Protein AF-K2NR06-F1 (afdb_monomer)

Radius of gyration: 24.37 Å; Cα contacts (8 Å, |Δi|>4): 165; chains: 1; bounding box: 49×42×70 Å

Mean predicted aligned error: 8.41 Å

Foldseek 3Di:
DVVVLLVVLLVQLLVQLVVVLVVCVVPPVVVVVVVVVVVVVPDDPDPDDPDDDQDPDPRNSVVSSVVSSVVSSVVSVVVSVVCVVVVHDDDPVVVVVVVVVCCCPVPVVVPPDDDPLCPQCWACQDPVNDTGHRLAQVVCVVVVDDLVQQLVCLQPQAHPVRDGDDDVSNVCSVVPSNPDDSVVSSVVSCCSNVDDND

Structure (mmCIF, N/CA/C/O backbone):
data_AF-K2NR06-F1
#
_entry.id   AF-K2NR06-F1
#
loop_
_atom_site.group_PDB
_atom_site.id
_atom_site.type_symbol
_atom_site.label_atom_id
_atom_site.label_alt_id
_atom_site.label_comp_id
_atom_site.label_asym_id
_atom_site.label_entity_id
_atom_site.label_seq_id
_atom_site.pdbx_PDB_ins_code
_atom_site.Cartn_x
_atom_site.Cartn_y
_atom_site.Cartn_z
_atom_site.occupancy
_atom_site.B_iso_or_equiv
_atom_site.auth_seq_id
_atom_site.auth_comp_id
_atom_site.auth_asym_id
_atom_site.auth_atom_id
_atom_site.pdbx_PDB_model_num
ATOM 1 N N . MET A 1 1 ? -12.380 5.171 37.031 1.00 79.75 1 MET A N 1
ATOM 2 C CA . MET A 1 1 ? -13.064 5.224 35.716 1.00 79.75 1 MET A CA 1
ATOM 3 C C . MET A 1 1 ? -12.068 5.128 34.567 1.00 79.75 1 MET A C 1
ATOM 5 O O . MET A 1 1 ? -12.212 4.218 33.765 1.00 79.75 1 MET A O 1
ATOM 9 N N . LEU A 1 2 ? -11.011 5.948 34.553 1.00 85.56 2 LEU A N 1
ATOM 10 C CA . LEU A 1 2 ? -9.969 5.938 33.515 1.00 85.56 2 LEU A CA 1
ATOM 11 C C . LEU A 1 2 ? -9.320 4.559 33.265 1.00 85.56 2 LEU A C 1
ATOM 13 O O . LEU A 1 2 ? -9.247 4.119 32.125 1.00 85.56 2 LEU A O 1
ATOM 17 N N . THR A 1 3 ? -8.946 3.820 34.314 1.00 89.56 3 THR A N 1
ATOM 18 C CA . THR A 1 3 ? -8.325 2.485 34.178 1.00 89.56 3 THR A CA 1
ATOM 19 C C . THR A 1 3 ? -9.207 1.486 33.427 1.00 89.56 3 THR A C 1
ATOM 21 O O . THR A 1 3 ? -8.707 0.700 32.634 1.00 89.56 3 THR A O 1
ATOM 24 N N . ARG A 1 4 ? -10.532 1.529 33.631 1.00 90.25 4 ARG A N 1
ATOM 25 C CA . ARG A 1 4 ? -11.473 0.639 32.927 1.00 90.25 4 ARG A CA 1
ATOM 26 C C . ARG A 1 4 ? -11.550 0.972 31.440 1.00 90.25 4 ARG A C 1
ATOM 28 O O . ARG A 1 4 ? -11.637 0.066 30.624 1.00 90.25 4 ARG A O 1
ATOM 35 N N . VAL A 1 5 ? -11.494 2.260 31.109 1.00 90.81 5 VAL A N 1
ATOM 36 C CA . VAL A 1 5 ? -11.521 2.746 29.727 1.00 90.81 5 VAL A CA 1
ATOM 37 C C . VAL A 1 5 ? -10.235 2.362 28.994 1.00 90.81 5 VAL A C 1
ATOM 39 O O . VAL A 1 5 ? -10.302 1.823 27.895 1.00 90.81 5 VAL A O 1
ATOM 42 N N . ILE A 1 6 ? -9.075 2.539 29.634 1.00 93.31 6 ILE A N 1
ATOM 43 C CA . ILE A 1 6 ? -7.782 2.129 29.069 1.00 93.31 6 ILE A CA 1
ATOM 44 C C . ILE A 1 6 ? -7.737 0.611 28.860 1.00 93.31 6 ILE A C 1
ATOM 46 O O . ILE A 1 6 ? -7.371 0.161 27.781 1.00 93.31 6 ILE A O 1
ATOM 50 N N . LEU A 1 7 ? -8.158 -0.189 29.846 1.00 95.31 7 LEU A N 1
ATOM 51 C CA . LEU A 1 7 ? -8.194 -1.649 29.703 1.00 95.31 7 LEU A CA 1
ATOM 52 C C . LEU A 1 7 ? -9.133 -2.098 28.576 1.00 95.31 7 LEU A C 1
ATOM 54 O O . LEU A 1 7 ? -8.771 -2.982 27.803 1.00 95.31 7 LEU A O 1
ATOM 58 N N . ALA A 1 8 ? -10.309 -1.476 28.447 1.00 92.56 8 ALA A N 1
ATOM 59 C CA . ALA A 1 8 ? -11.231 -1.769 27.352 1.00 92.56 8 ALA A CA 1
ATOM 60 C C . ALA A 1 8 ? -10.616 -1.436 25.983 1.00 92.56 8 ALA A C 1
ATOM 62 O O . ALA A 1 8 ? -10.721 -2.243 25.061 1.00 92.56 8 ALA A O 1
ATOM 63 N N . ALA A 1 9 ? -9.929 -0.296 25.864 1.00 93.44 9 ALA A N 1
ATOM 64 C CA . ALA A 1 9 ? -9.231 0.098 24.644 1.00 93.44 9 ALA A CA 1
ATOM 65 C C . ALA A 1 9 ? -8.077 -0.857 24.300 1.00 93.44 9 ALA A C 1
ATOM 67 O O . ALA A 1 9 ? -7.942 -1.249 23.145 1.00 93.44 9 ALA A O 1
ATOM 68 N N . LEU A 1 10 ? -7.290 -1.290 25.293 1.00 96.88 10 LEU A N 1
ATOM 69 C CA . LEU A 1 10 ? -6.221 -2.274 25.097 1.00 96.88 10 LEU A CA 1
ATOM 70 C C . LEU A 1 10 ? -6.776 -3.600 24.573 1.00 96.88 10 LEU A C 1
ATOM 72 O O . LEU A 1 10 ? -6.298 -4.102 23.562 1.00 96.88 10 LEU A O 1
ATOM 76 N N . VAL A 1 11 ? -7.814 -4.146 25.211 1.00 97.06 11 VAL A N 1
ATOM 77 C CA . VAL A 1 11 ? -8.430 -5.408 24.771 1.00 97.06 11 VAL A CA 1
ATOM 78 C C . VAL A 1 11 ? -9.025 -5.267 23.369 1.00 97.06 11 VAL A C 1
ATOM 80 O O . VAL A 1 11 ? -8.788 -6.125 22.522 1.00 97.06 11 VAL A O 1
ATOM 83 N N . ALA A 1 12 ? -9.749 -4.178 23.094 1.00 94.94 12 ALA A N 1
ATOM 84 C CA . ALA A 1 12 ? -10.318 -3.925 21.773 1.00 94.94 12 ALA A CA 1
ATOM 85 C C . ALA A 1 12 ? -9.232 -3.800 20.690 1.00 94.94 12 ALA A C 1
ATOM 87 O O . ALA A 1 12 ? -9.366 -4.391 19.620 1.00 94.94 12 ALA A O 1
ATOM 88 N N . GLY A 1 13 ? -8.145 -3.081 20.980 1.00 96.44 13 GLY A N 1
ATOM 89 C CA . GLY A 1 13 ? -7.020 -2.904 20.065 1.00 96.44 13 GLY A CA 1
ATOM 90 C C . GLY A 1 13 ? -6.254 -4.196 19.793 1.00 96.44 13 GLY A C 1
ATOM 91 O O . GLY A 1 13 ? -5.948 -4.489 18.640 1.00 96.44 13 GLY A O 1
ATOM 92 N N . LEU A 1 14 ? -6.013 -5.015 20.822 1.00 98.00 14 LEU A N 1
ATOM 93 C CA . LEU A 1 14 ? -5.388 -6.331 20.659 1.00 98.00 14 LEU A CA 1
ATOM 94 C C . LEU A 1 14 ? -6.266 -7.263 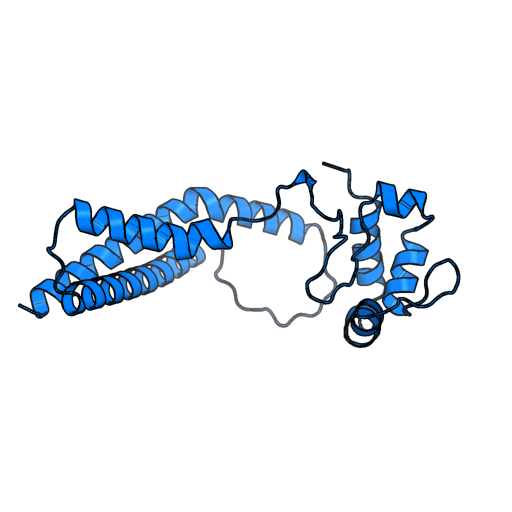19.814 1.00 98.00 14 LEU A C 1
ATOM 96 O O . LEU A 1 14 ? -5.769 -7.891 18.883 1.00 98.00 14 LEU A O 1
ATOM 100 N N . LEU A 1 15 ? -7.577 -7.317 20.083 1.00 97.56 15 LEU A N 1
ATOM 101 C CA . LEU A 1 15 ? -8.517 -8.106 19.279 1.00 97.56 15 LEU A CA 1
ATOM 102 C C . LEU A 1 15 ? -8.545 -7.641 17.816 1.00 97.56 15 LEU A C 1
ATOM 104 O O . LEU A 1 15 ? -8.537 -8.477 16.912 1.00 97.56 15 LEU A O 1
ATOM 108 N N . ALA A 1 16 ? -8.528 -6.327 17.577 1.00 95.50 16 ALA A N 1
ATOM 109 C CA . ALA A 1 16 ? -8.449 -5.767 16.232 1.00 95.50 16 A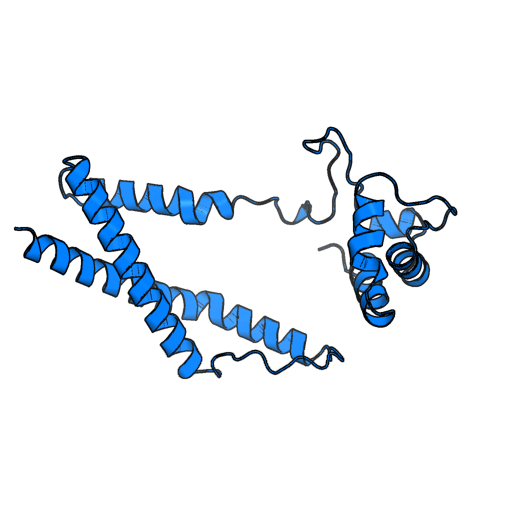LA A CA 1
ATOM 110 C C . ALA A 1 16 ? -7.134 -6.145 15.524 1.00 95.50 16 ALA A C 1
ATOM 112 O O . ALA A 1 16 ? -7.166 -6.518 14.354 1.00 95.50 16 ALA A O 1
ATOM 113 N N . GLY A 1 17 ? -5.996 -6.117 16.226 1.00 96.25 17 GLY A N 1
ATOM 114 C CA . GLY A 1 17 ? -4.694 -6.516 15.679 1.00 96.25 17 GLY A CA 1
ATOM 115 C C . GLY A 1 17 ? -4.609 -8.006 15.321 1.00 96.25 17 GLY A C 1
ATOM 116 O O . GLY A 1 17 ? -4.117 -8.360 14.247 1.00 96.25 17 GLY A O 1
ATOM 117 N N . VAL A 1 18 ? -5.152 -8.890 16.169 1.00 97.62 18 VAL A N 1
ATOM 118 C CA . VAL A 1 18 ? -5.275 -10.328 15.855 1.00 97.62 18 VAL A CA 1
ATOM 119 C C . VAL A 1 18 ? -6.151 -10.534 14.620 1.00 97.62 18 VAL A C 1
ATOM 121 O O . VAL A 1 18 ? -5.764 -11.256 13.702 1.00 97.62 18 VAL A O 1
ATOM 124 N N . PHE A 1 19 ? -7.307 -9.867 14.565 1.00 96.38 19 PHE A N 1
ATOM 125 C CA . PHE A 1 19 ? -8.206 -9.936 13.414 1.00 96.38 19 PHE A CA 1
ATOM 126 C C . PHE A 1 19 ? -7.524 -9.463 12.121 1.00 96.38 19 PHE A C 1
ATOM 128 O O . PHE A 1 19 ? -7.609 -10.145 11.101 1.00 96.38 19 PHE A O 1
ATOM 135 N N . ALA A 1 20 ? -6.808 -8.335 12.163 1.00 94.50 20 ALA A N 1
ATOM 136 C CA . ALA A 1 20 ? -6.087 -7.801 11.010 1.00 94.50 20 ALA A CA 1
ATOM 137 C C . ALA A 1 20 ? -5.023 -8.784 10.498 1.00 94.50 20 ALA A C 1
ATOM 139 O O . ALA A 1 20 ? -4.919 -9.010 9.295 1.00 94.50 20 ALA A O 1
ATOM 140 N N . THR A 1 21 ? -4.300 -9.432 11.412 1.00 95.62 21 THR A N 1
ATOM 141 C CA . THR A 1 21 ? -3.281 -10.437 11.079 1.00 95.62 21 THR A CA 1
ATOM 142 C C . THR A 1 21 ? -3.892 -11.658 10.395 1.00 95.62 21 THR A C 1
ATOM 144 O O . THR A 1 21 ? -3.375 -12.116 9.380 1.00 95.62 21 THR A O 1
ATOM 147 N N . ALA A 1 22 ? -5.029 -12.152 10.892 1.00 95.44 22 ALA A N 1
ATOM 148 C CA . ALA A 1 22 ? -5.750 -13.255 10.257 1.00 95.44 22 ALA A CA 1
ATOM 149 C C . ALA A 1 22 ? -6.303 -12.874 8.871 1.00 95.44 22 ALA A C 1
ATOM 151 O O . ALA A 1 22 ? -6.298 -13.681 7.947 1.00 95.44 22 ALA A O 1
ATOM 152 N N . ALA A 1 23 ? -6.762 -11.633 8.693 1.00 94.50 23 ALA A N 1
ATOM 153 C CA . ALA A 1 23 ? -7.207 -11.156 7.386 1.00 94.50 23 ALA A CA 1
ATOM 154 C C . ALA A 1 23 ? -6.037 -11.037 6.390 1.00 94.50 23 ALA A C 1
ATOM 156 O O . ALA A 1 23 ? -6.171 -11.421 5.225 1.00 94.50 23 ALA A O 1
ATOM 157 N N . GLN A 1 24 ? -4.885 -10.536 6.847 1.00 92.25 24 GLN A N 1
ATOM 158 C CA . GLN A 1 24 ? -3.672 -10.410 6.038 1.00 92.25 24 GLN A CA 1
ATOM 159 C C . GLN A 1 24 ? -3.078 -11.773 5.673 1.00 92.25 24 GLN A C 1
ATOM 161 O O . GLN A 1 24 ? -2.620 -11.933 4.544 1.00 92.25 24 GLN A O 1
ATOM 166 N N . SER A 1 25 ? -3.140 -12.771 6.559 1.00 91.88 25 SER A N 1
ATOM 167 C CA . SER A 1 25 ? -2.618 -14.105 6.247 1.00 91.88 25 SER A CA 1
ATOM 168 C C . SER A 1 25 ? -3.371 -14.796 5.114 1.00 91.88 25 SER A C 1
ATOM 170 O O . SER A 1 25 ? -2.767 -15.525 4.335 1.00 91.88 25 SER A O 1
ATOM 172 N N . VAL A 1 26 ? -4.672 -14.527 4.977 1.00 94.38 26 VAL A N 1
ATOM 173 C CA . VAL A 1 26 ? -5.503 -15.109 3.914 1.00 94.38 26 VAL A CA 1
ATOM 174 C C . VAL A 1 26 ? -5.411 -14.324 2.605 1.00 94.38 26 VAL A C 1
ATOM 176 O O . VAL A 1 26 ? -5.520 -14.919 1.538 1.00 94.38 26 VAL A O 1
ATOM 179 N N . ARG A 1 27 ? -5.248 -12.995 2.655 1.00 92.31 27 ARG A N 1
ATOM 180 C CA . ARG A 1 27 ? -5.294 -12.149 1.447 1.00 92.31 27 ARG A CA 1
ATOM 181 C C . ARG A 1 27 ? -3.937 -11.667 0.962 1.00 92.31 27 ARG A C 1
ATOM 183 O O . ARG A 1 27 ? -3.695 -11.670 -0.234 1.00 92.31 27 ARG A O 1
ATOM 190 N N . VAL A 1 28 ? -3.093 -11.200 1.873 1.00 91.31 28 VAL A N 1
ATOM 191 C CA . VAL A 1 28 ? -1.871 -10.459 1.536 1.00 91.31 28 VAL A CA 1
ATOM 192 C C . VAL A 1 28 ? -0.686 -11.406 1.391 1.00 91.31 28 VAL A C 1
ATOM 194 O O . VAL A 1 28 ? 0.026 -11.321 0.399 1.00 91.31 28 VAL A O 1
ATOM 197 N N . ILE A 1 29 ? -0.508 -12.351 2.321 1.00 88.44 29 ILE A N 1
ATOM 198 C CA . ILE A 1 29 ? 0.631 -13.287 2.282 1.00 88.44 29 ILE A CA 1
ATOM 199 C C . ILE A 1 29 ? 0.693 -14.087 0.966 1.00 88.44 29 ILE A C 1
ATOM 201 O O . ILE A 1 29 ? 1.771 -14.132 0.381 1.00 88.44 29 ILE A O 1
ATOM 205 N N . PRO A 1 30 ? -0.410 -14.657 0.435 1.00 90.50 30 PRO A N 1
ATOM 206 C CA . PRO A 1 30 ? -0.353 -15.388 -0.833 1.00 90.50 30 PRO A CA 1
ATOM 207 C C . PRO A 1 30 ? 0.092 -14.525 -2.020 1.00 90.50 30 PRO A C 1
ATOM 209 O O . PRO A 1 30 ? 0.784 -15.019 -2.902 1.00 90.50 30 PRO A O 1
ATOM 212 N N . LEU A 1 31 ? -0.282 -13.240 -2.033 1.00 90.19 31 LEU A N 1
ATOM 213 C CA . LEU A 1 31 ? 0.111 -12.306 -3.090 1.00 90.19 31 LEU A CA 1
ATOM 214 C C . LEU A 1 31 ? 1.598 -11.947 -3.008 1.00 90.19 31 LEU A C 1
ATOM 216 O O . LEU A 1 31 ? 2.238 -11.824 -4.045 1.00 90.19 31 LEU A O 1
ATOM 220 N N . ILE A 1 32 ? 2.143 -11.811 -1.794 1.00 87.69 32 ILE A N 1
ATOM 221 C CA . ILE A 1 32 ? 3.576 -11.562 -1.580 1.00 87.69 32 ILE A CA 1
ATOM 222 C C . ILE A 1 32 ? 4.393 -12.757 -2.071 1.00 87.69 32 ILE A C 1
ATOM 224 O O . ILE A 1 32 ? 5.290 -12.567 -2.877 1.00 87.69 32 ILE A O 1
ATOM 228 N N . LEU A 1 33 ? 4.026 -13.980 -1.673 1.00 86.75 33 LEU A N 1
ATOM 229 C CA . LEU A 1 33 ? 4.731 -15.191 -2.115 1.00 86.75 33 LEU A CA 1
ATOM 230 C C . LEU A 1 33 ? 4.682 -15.355 -3.638 1.00 86.75 33 LEU A C 1
ATOM 232 O O . LEU A 1 33 ? 5.642 -15.800 -4.259 1.00 86.75 33 LEU A O 1
ATOM 236 N N . GLN A 1 34 ? 3.555 -14.988 -4.254 1.00 88.75 34 GLN A N 1
ATOM 237 C CA . GLN A 1 34 ? 3.451 -14.990 -5.705 1.00 88.75 34 GLN A CA 1
ATOM 238 C C . GLN A 1 34 ? 4.387 -13.954 -6.343 1.00 88.75 34 GLN A C 1
ATOM 240 O O . GLN A 1 34 ? 4.998 -14.267 -7.357 1.00 88.75 34 GLN A O 1
ATOM 245 N N . ALA A 1 35 ? 4.507 -12.752 -5.772 1.00 85.38 35 ALA A N 1
ATOM 246 C CA . ALA A 1 35 ? 5.416 -11.714 -6.259 1.00 85.38 35 ALA A CA 1
ATOM 247 C C . ALA A 1 35 ? 6.896 -12.098 -6.083 1.00 85.38 35 ALA A C 1
ATOM 249 O O . ALA A 1 35 ? 7.656 -11.987 -7.038 1.00 85.38 35 ALA A O 1
ATOM 250 N N . GLU A 1 36 ? 7.279 -12.633 -4.921 1.00 84.31 36 GLU A N 1
ATOM 251 C CA . GLU A 1 36 ? 8.645 -13.105 -4.633 1.00 84.31 36 GLU A CA 1
ATOM 252 C C . GLU A 1 36 ? 9.081 -14.180 -5.648 1.00 84.31 36 GLU A C 1
ATOM 254 O O . GLU A 1 36 ? 10.175 -14.108 -6.203 1.00 84.31 36 GLU A O 1
ATOM 259 N N . ALA A 1 37 ? 8.185 -15.112 -5.999 1.00 85.88 37 ALA A N 1
ATOM 260 C CA . ALA A 1 37 ? 8.450 -16.115 -7.033 1.00 85.88 37 ALA A CA 1
ATOM 261 C C . ALA A 1 37 ? 8.647 -15.519 -8.444 1.00 85.88 37 ALA A C 1
ATOM 263 O O . ALA A 1 37 ? 9.340 -16.114 -9.270 1.00 85.88 37 ALA A O 1
ATOM 264 N N . TYR A 1 38 ? 8.031 -14.369 -8.746 1.00 78.56 38 TYR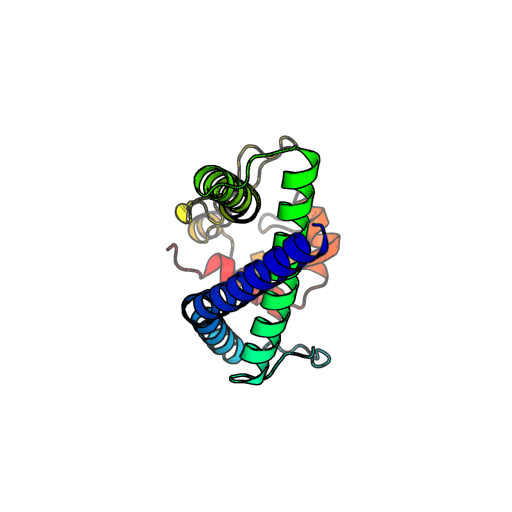 A N 1
ATOM 265 C CA . TYR A 1 38 ? 8.270 -13.657 -10.005 1.00 78.56 38 TYR A CA 1
ATOM 266 C C . TYR A 1 38 ? 9.615 -12.922 -10.003 1.00 78.56 38 TYR A C 1
ATOM 268 O O . TYR A 1 38 ? 10.274 -12.880 -11.040 1.00 78.56 38 TYR A O 1
ATOM 276 N N . GLU A 1 39 ? 10.029 -12.368 -8.864 1.00 73.31 39 GLU A N 1
ATOM 277 C CA . GLU A 1 39 ? 11.287 -11.627 -8.721 1.00 73.31 39 GLU A CA 1
ATOM 278 C C . GLU A 1 39 ? 12.507 -12.555 -8.698 1.00 73.31 39 GLU A C 1
ATOM 280 O O . GLU A 1 39 ? 13.508 -12.256 -9.339 1.00 73.31 39 GLU A O 1
ATOM 285 N N . GLU A 1 40 ? 12.414 -13.736 -8.080 1.00 71.62 40 GLU A N 1
ATOM 286 C CA . GLU A 1 40 ? 13.504 -14.726 -8.091 1.00 71.62 40 GLU A CA 1
ATOM 287 C C . GLU A 1 40 ? 13.843 -15.215 -9.518 1.00 71.62 40 GLU A C 1
ATOM 289 O O . GLU A 1 40 ? 14.983 -15.576 -9.817 1.00 71.62 40 GLU A O 1
ATOM 294 N N . GLY A 1 41 ? 12.872 -15.173 -10.440 1.00 62.31 41 GLY A N 1
ATOM 295 C CA . GLY A 1 41 ? 13.076 -15.472 -11.861 1.00 62.31 41 GLY A CA 1
ATOM 296 C C . GLY A 1 41 ? 13.753 -14.351 -12.663 1.00 62.31 41 GLY A C 1
ATOM 297 O O . GLY A 1 41 ? 14.202 -14.595 -13.785 1.00 62.31 41 GLY A O 1
ATOM 298 N N . VAL A 1 42 ? 13.839 -13.139 -12.109 1.00 58.72 42 VAL A N 1
ATOM 299 C CA . VAL A 1 42 ? 14.442 -11.954 -12.731 1.00 58.72 42 VAL A CA 1
ATOM 300 C C . VAL A 1 42 ? 15.663 -11.565 -11.902 1.00 58.72 42 VAL A C 1
ATOM 302 O O . VAL A 1 42 ? 15.574 -10.802 -10.947 1.00 58.72 42 VAL A O 1
ATOM 305 N N . SER A 1 43 ? 16.833 -12.104 -12.254 1.00 50.72 43 SER A N 1
ATOM 306 C CA . SER A 1 43 ? 18.075 -11.782 -11.549 1.00 50.72 43 SER A CA 1
ATOM 307 C C . SER A 1 43 ? 18.430 -10.303 -11.739 1.00 50.72 43 SER A C 1
ATOM 309 O O . SER A 1 43 ? 19.017 -9.930 -12.759 1.00 50.72 43 SER A O 1
ATOM 311 N N . HIS A 1 44 ? 18.103 -9.459 -10.764 1.00 54.75 44 HIS A N 1
ATOM 312 C CA . HIS A 1 44 ? 18.675 -8.124 -10.687 1.00 54.75 44 HIS A CA 1
ATOM 313 C C . HIS A 1 44 ? 20.140 -8.248 -10.264 1.00 54.75 44 HIS A C 1
ATOM 315 O O . HIS A 1 44 ? 20.463 -8.687 -9.162 1.00 54.75 44 HIS A O 1
ATOM 321 N N . ALA A 1 45 ? 21.041 -7.902 -11.184 1.00 47.44 45 ALA A N 1
ATOM 322 C CA . ALA A 1 45 ? 22.473 -7.802 -10.939 1.00 47.44 45 ALA A CA 1
ATOM 323 C C . ALA A 1 45 ? 22.789 -6.498 -10.187 1.00 47.44 45 ALA A C 1
ATOM 325 O O . ALA A 1 45 ? 23.498 -5.638 -10.694 1.00 47.44 45 ALA A O 1
ATOM 326 N N . GLU A 1 46 ? 22.250 -6.345 -8.982 1.00 50.28 46 GLU A N 1
ATOM 327 C CA . GLU A 1 46 ? 22.564 -5.237 -8.081 1.00 50.28 46 GLU A CA 1
ATOM 328 C C . GLU A 1 46 ? 23.217 -5.816 -6.823 1.00 50.28 46 GLU A C 1
ATOM 330 O O . GLU A 1 46 ? 22.754 -6.788 -6.226 1.00 50.28 46 GLU A O 1
ATOM 335 N N . THR A 1 47 ? 24.366 -5.251 -6.459 1.00 46.16 47 THR A N 1
ATOM 336 C CA . THR A 1 47 ? 25.107 -5.616 -5.246 1.00 46.16 47 THR A CA 1
ATOM 337 C C . THR A 1 47 ? 24.487 -4.838 -4.090 1.00 46.16 47 THR A C 1
ATOM 339 O O . THR A 1 47 ? 25.079 -3.878 -3.608 1.00 46.16 47 THR A O 1
ATOM 342 N N . GLU A 1 48 ? 23.259 -5.179 -3.706 1.00 52.59 48 GLU A N 1
ATOM 343 C CA . GLU A 1 48 ? 22.606 -4.529 -2.573 1.00 52.59 48 GLU A CA 1
ATOM 344 C C . GLU A 1 48 ? 23.060 -5.190 -1.271 1.00 52.59 48 GLU A C 1
ATOM 346 O O . GLU A 1 48 ? 23.025 -6.414 -1.123 1.00 52.59 48 GLU A O 1
ATOM 351 N N . ASP A 1 49 ? 23.516 -4.369 -0.323 1.00 56.69 49 ASP A N 1
ATOM 352 C CA . ASP A 1 49 ? 23.651 -4.767 1.074 1.00 56.69 49 ASP A CA 1
ATOM 353 C C . ASP A 1 49 ? 22.345 -5.452 1.502 1.00 56.69 49 ASP A C 1
ATOM 355 O O . ASP A 1 49 ? 21.291 -4.827 1.408 1.00 56.69 49 ASP A O 1
ATOM 359 N N . GLU A 1 50 ? 22.399 -6.719 1.938 1.00 63.47 50 GLU A N 1
ATOM 360 C CA . GLU A 1 50 ? 21.216 -7.495 2.344 1.00 63.47 50 GLU A CA 1
ATOM 361 C C . GLU A 1 50 ? 20.306 -6.661 3.264 1.00 63.47 50 GLU A C 1
ATOM 363 O O . GLU A 1 50 ? 20.570 -6.483 4.460 1.00 63.47 50 GLU A O 1
ATOM 368 N N . VAL A 1 51 ? 19.215 -6.134 2.705 1.00 73.88 51 VAL A N 1
ATOM 369 C CA . VAL A 1 51 ? 18.224 -5.387 3.471 1.00 73.88 51 VAL A CA 1
ATOM 370 C C . VAL A 1 51 ? 17.470 -6.401 4.318 1.00 73.88 51 VAL A C 1
ATOM 372 O O . VAL A 1 51 ? 16.763 -7.265 3.804 1.00 73.88 51 VAL A O 1
ATOM 375 N N . TRP A 1 52 ? 17.643 -6.315 5.638 1.00 83.19 52 TRP A N 1
ATOM 376 C CA . TRP A 1 52 ? 17.037 -7.259 6.572 1.00 83.19 52 TRP A CA 1
ATOM 377 C C . TRP A 1 52 ? 15.517 -7.363 6.373 1.00 83.19 52 TRP A C 1
ATOM 379 O O . TRP A 1 52 ? 14.795 -6.368 6.489 1.00 83.19 52 TRP A O 1
ATOM 389 N N . ALA A 1 53 ? 15.031 -8.588 6.170 1.00 82.00 53 ALA A N 1
ATOM 390 C CA . ALA A 1 53 ? 13.615 -8.927 6.144 1.00 82.00 53 ALA A CA 1
ATOM 391 C C . ALA A 1 53 ? 13.340 -10.154 7.036 1.00 82.00 53 ALA A C 1
ATOM 393 O O . ALA A 1 53 ? 14.206 -11.018 7.184 1.00 82.00 53 ALA A O 1
ATOM 394 N N . PRO A 1 54 ? 12.147 -10.266 7.651 1.00 85.50 54 PRO A N 1
ATOM 395 C CA . PRO A 1 54 ? 11.753 -11.482 8.356 1.00 85.50 54 PRO A CA 1
ATOM 396 C C . PRO A 1 54 ? 11.704 -12.686 7.407 1.00 85.50 54 PRO A C 1
ATOM 398 O O . PRO A 1 54 ? 11.049 -12.606 6.365 1.00 85.50 54 PRO A O 1
ATOM 401 N N . GLU A 1 55 ? 12.298 -13.811 7.810 1.00 85.44 55 GLU A N 1
ATOM 402 C CA . GLU A 1 55 ? 12.193 -15.079 7.086 1.00 85.44 55 GLU A CA 1
ATOM 403 C C . GLU A 1 55 ? 10.730 -15.536 6.964 1.00 85.44 55 GLU A C 1
ATOM 405 O O . GLU A 1 55 ? 9.839 -15.157 7.744 1.00 85.44 55 GLU A O 1
ATOM 410 N N . GLU A 1 56 ? 10.483 -16.387 5.969 1.00 83.19 56 GLU A N 1
ATOM 411 C CA . GLU A 1 56 ? 9.166 -16.951 5.713 1.00 83.19 56 GLU A CA 1
ATOM 412 C C . GLU A 1 56 ? 8.597 -17.754 6.898 1.00 83.19 56 GLU A C 1
ATOM 414 O O . GLU A 1 56 ? 9.273 -18.181 7.837 1.00 83.19 56 GLU A O 1
ATOM 419 N N . GLY A 1 57 ? 7.280 -17.965 6.864 1.00 86.25 57 GLY A N 1
ATOM 420 C CA . GLY A 1 57 ? 6.578 -18.757 7.866 1.00 86.25 57 GLY A CA 1
ATOM 421 C C . GLY A 1 57 ? 6.384 -18.013 9.189 1.00 86.25 57 GLY A C 1
ATOM 422 O O . GLY A 1 57 ? 5.614 -17.048 9.273 1.00 86.25 57 GLY A O 1
ATOM 423 N N . LEU A 1 58 ? 7.010 -18.510 10.262 1.00 89.19 58 LEU A N 1
ATOM 424 C CA . LEU A 1 58 ? 6.719 -18.056 11.627 1.00 89.19 58 LEU A CA 1
ATOM 425 C C . LEU A 1 58 ? 7.287 -16.671 11.930 1.00 89.19 58 LEU A C 1
ATOM 427 O O . LEU A 1 58 ? 6.619 -15.903 12.622 1.00 89.19 58 LEU A O 1
ATOM 431 N N . GLN A 1 59 ? 8.474 -16.335 11.419 1.00 91.56 59 GLN A N 1
ATOM 432 C CA . GLN A 1 59 ? 9.107 -15.050 11.713 1.00 91.56 59 GLN A CA 1
ATOM 433 C C . GLN A 1 59 ? 8.293 -13.900 11.105 1.00 91.56 59 GLN A C 1
ATOM 435 O O . GLN A 1 59 ? 7.880 -12.997 11.836 1.00 91.56 59 GLN A O 1
ATOM 440 N N . ARG A 1 60 ? 7.947 -13.985 9.811 1.00 89.12 60 ARG A N 1
ATOM 441 C CA . ARG A 1 60 ? 7.026 -13.050 9.140 1.00 89.12 60 ARG A CA 1
ATOM 442 C C . ARG A 1 60 ? 5.696 -12.926 9.885 1.00 89.12 60 ARG A C 1
ATOM 444 O O . ARG A 1 60 ? 5.309 -11.825 10.267 1.00 89.12 60 ARG A O 1
ATOM 451 N N . THR A 1 61 ? 5.040 -14.048 10.192 1.00 91.25 61 THR A N 1
ATOM 452 C CA . THR A 1 61 ? 3.747 -14.039 10.903 1.00 91.25 61 THR A CA 1
ATOM 453 C C . THR A 1 61 ? 3.847 -13.381 12.283 1.00 91.25 61 THR A C 1
ATOM 455 O O . THR A 1 61 ? 2.955 -12.628 12.674 1.00 91.25 61 THR A O 1
ATOM 458 N N . PHE A 1 62 ? 4.933 -13.627 13.019 1.00 94.31 62 PHE A N 1
ATOM 459 C CA . PHE A 1 62 ? 5.168 -13.043 14.337 1.00 94.31 62 PHE A CA 1
ATOM 460 C C . PHE A 1 62 ? 5.353 -11.524 14.272 1.00 94.31 62 PHE A C 1
ATOM 462 O O . PHE A 1 62 ? 4.694 -10.801 15.021 1.00 94.31 62 PHE A O 1
ATOM 469 N N . PHE A 1 63 ? 6.204 -11.025 13.369 1.00 93.62 63 PHE A N 1
ATOM 470 C CA . PHE A 1 63 ? 6.430 -9.584 13.231 1.00 93.62 63 PHE A CA 1
ATOM 471 C C . PHE A 1 63 ? 5.200 -8.857 12.677 1.00 93.62 63 PHE A C 1
ATOM 473 O O . PHE A 1 63 ? 4.870 -7.773 13.164 1.00 93.62 63 PHE A O 1
ATOM 480 N N . THR A 1 64 ? 4.460 -9.469 11.745 1.00 93.69 64 THR A N 1
ATOM 481 C CA . THR A 1 64 ? 3.161 -8.952 11.290 1.00 93.69 64 THR A CA 1
ATOM 482 C C . THR A 1 64 ? 2.163 -8.876 12.442 1.00 93.69 64 THR A C 1
ATOM 484 O O . THR A 1 64 ? 1.534 -7.835 12.636 1.00 93.69 64 THR A O 1
ATOM 487 N N . LEU A 1 65 ? 2.048 -9.939 13.249 1.00 96.00 65 LEU A N 1
ATOM 488 C CA . LEU A 1 65 ? 1.169 -9.950 14.417 1.00 96.00 65 LEU A CA 1
ATOM 489 C C . LEU A 1 65 ? 1.550 -8.840 15.393 1.00 96.00 65 LEU A C 1
ATOM 491 O O . LEU A 1 65 ? 0.699 -8.041 15.770 1.00 96.00 65 LEU A O 1
ATOM 495 N N . LEU A 1 66 ? 2.824 -8.762 15.777 1.00 96.88 66 LEU A N 1
ATOM 496 C CA . LEU A 1 66 ? 3.316 -7.763 16.719 1.00 96.88 66 LEU A CA 1
ATOM 497 C C . LEU A 1 66 ? 3.018 -6.337 16.233 1.00 96.88 66 LEU A C 1
ATOM 499 O O . LEU A 1 66 ? 2.461 -5.538 16.987 1.00 96.88 66 LEU A O 1
ATOM 503 N N . SER A 1 67 ? 3.322 -6.041 14.967 1.00 95.69 67 SER A N 1
ATOM 504 C CA . SER A 1 67 ? 3.048 -4.737 14.353 1.00 95.69 67 SER A CA 1
ATOM 505 C C . SER A 1 67 ? 1.552 -4.398 14.356 1.00 95.69 67 SER A C 1
ATOM 507 O O . SER A 1 67 ? 1.151 -3.303 14.767 1.00 95.69 67 SER A O 1
ATOM 509 N N . ASN A 1 68 ? 0.698 -5.360 13.994 1.00 97.00 68 ASN A N 1
ATOM 510 C CA . ASN A 1 68 ? -0.752 -5.176 14.002 1.00 97.00 68 ASN A CA 1
ATOM 511 C C . ASN A 1 68 ? -1.317 -5.007 15.419 1.00 97.00 68 ASN A C 1
ATOM 513 O O . ASN A 1 68 ? -2.261 -4.241 15.603 1.00 97.00 68 ASN A O 1
ATOM 517 N N . LEU A 1 69 ? -0.756 -5.680 16.429 1.00 97.94 69 LEU A N 1
ATOM 518 C CA . LEU A 1 69 ? -1.160 -5.502 17.828 1.00 97.94 69 LEU A CA 1
ATOM 519 C C . LEU A 1 69 ? -0.845 -4.085 18.318 1.00 97.94 69 LEU A C 1
ATOM 521 O O . LEU A 1 69 ? -1.720 -3.437 18.895 1.00 97.94 69 LEU A O 1
ATOM 525 N N . VAL A 1 70 ? 0.368 -3.582 18.059 1.00 98.00 70 VAL A N 1
ATOM 526 C CA . VAL A 1 70 ? 0.758 -2.212 18.439 1.00 98.00 70 VAL A CA 1
ATOM 527 C C . VAL A 1 70 ? -0.117 -1.189 17.718 1.00 98.00 70 VAL A C 1
ATOM 529 O O . VAL A 1 70 ? -0.676 -0.295 18.356 1.00 98.00 70 VAL A O 1
ATOM 532 N N . THR A 1 71 ? -0.306 -1.358 16.409 1.00 96.06 71 THR A N 1
ATOM 533 C CA . THR A 1 71 ? -1.158 -0.485 15.590 1.00 96.06 71 THR A CA 1
ATOM 534 C C . THR A 1 71 ? -2.606 -0.497 16.081 1.00 96.06 71 THR A C 1
ATOM 536 O O . THR A 1 71 ? -3.200 0.559 16.301 1.00 96.06 71 THR A O 1
ATOM 539 N N . GLY A 1 72 ? -3.171 -1.682 16.324 1.00 96.06 72 GLY A N 1
ATOM 540 C CA . GLY A 1 72 ? -4.537 -1.843 16.818 1.00 96.06 72 GLY A CA 1
ATOM 541 C C . GLY A 1 72 ? -4.751 -1.169 18.172 1.00 96.06 72 GLY A C 1
ATOM 542 O O . GLY A 1 72 ? -5.741 -0.460 18.362 1.00 96.06 72 GLY A O 1
ATOM 543 N N . VAL A 1 73 ? -3.799 -1.320 19.098 1.00 97.88 73 VAL A N 1
ATOM 544 C CA . VAL A 1 73 ? -3.814 -0.629 20.395 1.00 97.88 73 VAL A CA 1
ATOM 545 C C . VAL A 1 73 ? -3.738 0.889 20.226 1.00 97.88 73 VAL A C 1
ATOM 547 O O . VAL A 1 73 ? -4.528 1.602 20.846 1.00 97.88 73 VAL A O 1
ATOM 550 N N . ALA A 1 74 ? -2.844 1.394 19.372 1.00 96.75 74 ALA A N 1
ATOM 551 C CA . ALA A 1 74 ? -2.709 2.827 19.123 1.00 96.75 74 ALA A CA 1
ATOM 552 C C . ALA A 1 74 ? -4.018 3.439 18.590 1.00 96.75 74 ALA A C 1
ATOM 554 O O . ALA A 1 74 ? -4.518 4.416 19.153 1.00 96.75 74 ALA A O 1
ATOM 555 N N . PHE A 1 75 ? -4.632 2.823 17.574 1.00 94.88 75 PHE A N 1
ATOM 556 C CA . PHE A 1 75 ? -5.916 3.278 17.033 1.00 94.88 75 PHE A CA 1
ATOM 557 C C . PHE A 1 75 ? -7.049 3.200 18.060 1.00 94.88 75 PHE A C 1
ATOM 559 O O . PHE A 1 75 ? -7.848 4.133 18.159 1.00 94.88 75 PHE A O 1
ATOM 566 N N . ALA A 1 76 ? -7.117 2.126 18.853 1.00 95.31 76 ALA A N 1
ATOM 567 C CA . ALA A 1 76 ? -8.139 1.985 19.886 1.00 95.31 76 ALA A CA 1
ATOM 568 C C . ALA A 1 76 ? -8.015 3.070 20.967 1.00 95.31 76 ALA A C 1
ATOM 570 O O . ALA A 1 76 ? -9.028 3.633 21.389 1.00 95.31 76 ALA A O 1
ATOM 571 N N . LEU A 1 77 ? -6.791 3.409 21.386 1.00 95.50 77 LEU A N 1
ATOM 572 C CA . LEU A 1 77 ? -6.541 4.485 22.345 1.00 95.50 77 LEU A CA 1
ATOM 573 C C . LEU A 1 77 ? -6.908 5.858 21.773 1.00 95.50 77 LEU A C 1
ATOM 575 O O . LEU A 1 77 ? -7.580 6.627 22.458 1.00 95.50 77 LEU A O 1
ATOM 579 N N . ILE A 1 78 ? -6.536 6.146 20.521 1.00 94.69 78 ILE A N 1
ATOM 580 C CA . ILE A 1 78 ? -6.876 7.408 19.845 1.00 94.69 78 ILE A CA 1
ATOM 581 C C . ILE A 1 78 ? -8.394 7.558 19.706 1.00 94.69 78 ILE A C 1
ATOM 583 O O . ILE A 1 78 ? -8.946 8.585 20.098 1.00 94.69 78 ILE A O 1
ATOM 587 N N . LEU A 1 79 ? -9.089 6.529 19.207 1.00 92.75 79 LEU A N 1
ATOM 588 C CA . LEU A 1 79 ? -10.548 6.552 19.077 1.00 92.75 79 LEU A CA 1
ATOM 589 C C . LEU A 1 79 ? -11.218 6.753 20.433 1.00 92.75 79 LEU A C 1
ATOM 591 O O . LEU A 1 79 ? -12.105 7.592 20.567 1.00 92.75 79 LEU A O 1
ATOM 595 N N . THR A 1 80 ? -10.754 6.036 21.455 1.00 92.62 80 THR A N 1
ATOM 596 C CA . THR A 1 80 ? -11.279 6.182 22.813 1.00 92.62 80 THR A CA 1
ATOM 597 C C . THR A 1 80 ? -11.070 7.609 23.325 1.00 92.62 80 THR A C 1
ATOM 599 O O . THR A 1 80 ? -12.025 8.229 23.787 1.00 92.62 80 THR A O 1
ATOM 602 N N . ALA A 1 81 ? -9.870 8.176 23.174 1.00 93.06 81 ALA A N 1
ATOM 603 C CA . ALA A 1 81 ? -9.577 9.551 23.574 1.00 93.06 81 ALA A CA 1
ATOM 604 C C . ALA A 1 81 ? -10.500 10.567 22.879 1.00 93.06 81 ALA A C 1
ATOM 606 O O . ALA A 1 81 ? -11.087 11.415 23.548 1.00 93.06 81 ALA A O 1
ATOM 607 N N . ILE A 1 82 ? -10.704 10.435 21.565 1.00 92.38 82 ILE A N 1
ATOM 608 C CA . ILE A 1 82 ? -11.601 11.309 20.795 1.00 92.38 82 ILE A CA 1
ATOM 609 C C . ILE A 1 82 ? -13.049 11.182 21.283 1.00 92.38 82 ILE A C 1
ATOM 611 O O . ILE A 1 82 ? -13.715 12.195 21.488 1.00 92.38 82 ILE A O 1
ATOM 615 N N . THR A 1 83 ? -13.542 9.961 21.518 1.00 90.50 83 THR A N 1
ATOM 616 C CA . THR A 1 83 ? -14.918 9.775 22.010 1.00 90.50 83 THR A CA 1
ATOM 617 C C . THR A 1 83 ? -15.150 10.390 23.388 1.00 90.50 83 THR A C 1
ATOM 619 O O . THR A 1 83 ? -16.245 10.891 23.632 1.00 90.50 83 THR A O 1
ATOM 622 N N . LEU A 1 84 ? -14.130 10.403 24.255 1.00 90.62 84 LEU A N 1
ATOM 623 C CA . LEU A 1 84 ? -14.198 11.062 25.561 1.00 90.62 84 LEU A CA 1
ATOM 624 C C . LEU A 1 84 ? -14.184 12.590 25.432 1.00 90.62 84 LEU A C 1
ATOM 626 O O . LEU A 1 84 ? -14.959 13.255 26.107 1.00 90.62 84 LEU A O 1
ATOM 630 N N . ILE A 1 85 ? -13.328 13.146 24.567 1.00 93.75 85 ILE A N 1
ATOM 631 C CA . ILE A 1 85 ? -13.241 14.601 24.338 1.00 93.75 85 ILE A CA 1
ATOM 632 C C . ILE A 1 85 ? -14.559 15.149 23.775 1.00 93.75 85 ILE A C 1
ATOM 634 O O . ILE A 1 85 ? -14.983 16.240 24.141 1.00 93.75 85 ILE A O 1
ATOM 638 N N . LEU A 1 86 ? -15.213 14.386 22.898 1.00 92.56 86 LEU A N 1
ATOM 639 C CA . LEU A 1 86 ? -16.474 14.761 22.253 1.00 92.56 86 LEU A CA 1
ATOM 640 C C . LEU A 1 86 ? -17.727 14.369 23.059 1.00 92.56 86 LEU A C 1
ATOM 642 O O . LEU A 1 86 ? -18.834 14.472 22.524 1.00 92.56 86 LEU A O 1
ATOM 646 N N . ASP A 1 87 ? -17.546 13.874 24.290 1.00 89.88 87 ASP A N 1
ATOM 647 C CA . ASP A 1 87 ? -18.593 13.396 25.207 1.00 89.88 87 ASP A CA 1
ATOM 648 C C . ASP A 1 87 ? -19.645 12.502 24.517 1.00 89.88 87 ASP A C 1
ATOM 650 O O . ASP A 1 87 ? -20.859 12.655 24.661 1.00 89.88 87 ASP A O 1
ATOM 654 N N . GLN A 1 88 ? -19.173 11.583 23.667 1.00 87.94 88 GLN A N 1
ATOM 655 C CA . GLN A 1 88 ? -20.047 10.730 22.865 1.00 87.94 88 GLN A CA 1
ATOM 656 C C . GLN A 1 88 ? -20.535 9.521 23.675 1.00 87.94 88 GLN A C 1
ATOM 658 O O . GLN A 1 88 ? -19.738 8.859 24.348 1.00 87.94 88 GLN A O 1
ATOM 663 N N . PRO A 1 89 ? -21.819 9.133 23.560 1.00 86.94 89 PRO A N 1
ATOM 664 C CA . PRO A 1 89 ? -22.328 7.967 24.265 1.00 86.94 89 PRO A CA 1
ATOM 665 C C . PRO A 1 89 ? -21.727 6.676 23.695 1.00 86.94 89 PRO A C 1
ATOM 667 O O . PRO A 1 89 ? -21.803 6.391 22.493 1.00 86.94 89 PRO A O 1
ATOM 670 N N . VAL A 1 90 ? -21.189 5.838 24.581 1.00 84.62 90 VAL A N 1
ATOM 671 C CA . VAL A 1 90 ? -20.652 4.522 24.217 1.00 84.62 90 VAL A CA 1
ATOM 672 C C . VAL A 1 90 ? -21.811 3.592 23.861 1.00 84.62 90 VAL A C 1
ATOM 674 O O . VAL A 1 90 ? -22.560 3.130 24.717 1.00 84.62 90 VAL A O 1
ATOM 677 N N . SER A 1 91 ? -21.984 3.327 22.567 1.00 89.94 91 SER A N 1
ATOM 678 C CA . SER A 1 91 ? -22.996 2.403 22.048 1.00 89.94 91 SER A CA 1
ATOM 679 C C . SER A 1 91 ? -22.532 1.771 20.740 1.00 89.94 91 SER A C 1
ATOM 681 O O . SER A 1 91 ? -21.725 2.354 20.012 1.00 89.94 91 SER A O 1
ATOM 683 N N . LEU A 1 92 ? -23.098 0.612 20.391 1.00 90.19 92 LEU A N 1
ATOM 684 C CA . LEU A 1 92 ? -22.770 -0.102 19.150 1.00 90.19 92 LEU A CA 1
ATOM 685 C C . LEU A 1 92 ? -22.959 0.769 17.900 1.00 90.19 92 LEU A C 1
ATOM 687 O O . LEU A 1 92 ? -22.128 0.744 16.999 1.00 90.19 92 LEU A O 1
ATOM 691 N N . ARG A 1 93 ? -24.013 1.595 17.864 1.00 92.81 93 ARG A N 1
ATOM 692 C CA . ARG A 1 93 ? -24.287 2.497 16.731 1.00 92.81 93 ARG A CA 1
ATOM 693 C C . ARG A 1 93 ? -23.221 3.583 16.575 1.00 92.81 93 ARG A C 1
ATOM 695 O O . ARG A 1 93 ? -22.886 3.950 15.455 1.00 92.81 93 ARG A O 1
ATOM 702 N N . HIS A 1 94 ? -22.706 4.120 17.681 1.00 91.12 94 HIS A N 1
ATOM 703 C CA . HIS A 1 94 ? -21.646 5.130 17.637 1.00 91.12 94 HIS A CA 1
ATOM 704 C C . HIS A 1 94 ? -20.316 4.493 17.231 1.00 91.12 94 HIS A C 1
ATOM 706 O O . HIS A 1 94 ? -19.661 5.013 16.333 1.00 91.12 94 HIS A O 1
ATOM 712 N N . GLY A 1 95 ? -19.981 3.327 17.793 1.00 90.62 95 GLY A N 1
ATOM 713 C CA . GLY A 1 95 ? -18.801 2.559 17.391 1.00 90.62 95 GLY A CA 1
ATOM 714 C C . GLY A 1 95 ? -18.813 2.191 15.904 1.00 90.62 95 GLY A C 1
ATOM 715 O O . GLY A 1 95 ? -17.822 2.409 15.217 1.00 90.62 95 GLY A O 1
ATOM 716 N N . ALA A 1 96 ? -19.952 1.730 15.377 1.00 93.25 96 ALA A N 1
ATOM 717 C CA . ALA A 1 96 ? -20.096 1.402 13.958 1.00 93.25 96 ALA A CA 1
ATOM 718 C C . ALA A 1 96 ? -19.893 2.621 13.042 1.00 93.25 96 ALA A C 1
ATOM 720 O O . ALA A 1 96 ? -19.216 2.510 12.025 1.00 93.25 96 ALA A O 1
ATOM 721 N N . ARG A 1 97 ? -20.428 3.798 13.405 1.00 93.81 97 ARG A N 1
ATOM 722 C CA . ARG A 1 97 ? -20.222 5.036 12.629 1.00 93.81 97 ARG A CA 1
ATOM 723 C C . ARG A 1 97 ? -18.768 5.503 12.652 1.00 93.81 97 ARG A C 1
ATOM 725 O O . ARG A 1 97 ? -18.248 5.870 11.606 1.00 93.81 97 ARG A O 1
ATOM 732 N N . TRP A 1 98 ? -18.110 5.455 13.811 1.00 92.88 98 TRP A N 1
ATOM 733 C CA . TRP A 1 98 ? -16.686 5.784 13.926 1.00 92.88 98 TRP A CA 1
ATOM 734 C C . TRP A 1 98 ? -15.805 4.805 13.150 1.00 92.88 98 TRP A C 1
ATOM 736 O O . TRP A 1 98 ? -14.902 5.236 12.440 1.00 92.88 98 TRP A O 1
ATOM 746 N N . GLY A 1 99 ? -16.105 3.506 13.219 1.00 92.12 99 GLY A N 1
ATOM 747 C CA . GLY A 1 99 ? -15.419 2.483 12.433 1.00 92.12 99 GLY A CA 1
ATOM 748 C C . GLY A 1 99 ? -15.607 2.679 10.929 1.00 92.12 99 GLY A C 1
ATOM 749 O O . GLY A 1 99 ? -14.632 2.647 10.187 1.00 92.12 99 GLY A O 1
ATOM 750 N N . ALA A 1 100 ? -16.834 2.960 10.479 1.00 95.19 100 ALA A N 1
ATOM 751 C CA . ALA A 1 100 ? -17.121 3.252 9.075 1.00 95.19 100 ALA A CA 1
ATOM 752 C C . ALA A 1 100 ? -16.415 4.529 8.592 1.00 95.19 100 ALA A C 1
ATOM 754 O O . ALA A 1 100 ? -15.852 4.536 7.502 1.00 95.19 100 ALA A O 1
ATOM 755 N N . GLY A 1 101 ? -16.394 5.587 9.410 1.00 95.31 101 GLY A N 1
ATOM 756 C CA . GLY A 1 101 ? -15.662 6.818 9.108 1.00 95.31 101 GLY A CA 1
ATOM 757 C C . GLY A 1 101 ? -14.152 6.592 9.023 1.00 95.31 101 GLY A C 1
ATOM 758 O O . GLY A 1 101 ? -13.522 7.015 8.060 1.00 95.31 101 GLY A O 1
ATOM 759 N N . GLY A 1 102 ? -13.580 5.855 9.980 1.00 93.06 102 GLY A N 1
ATOM 760 C CA . GLY A 1 102 ? -12.171 5.466 9.954 1.00 93.06 102 GLY A CA 1
ATOM 761 C C . GLY A 1 102 ? -11.825 4.630 8.723 1.00 93.06 102 GLY A C 1
ATOM 762 O O . GLY A 1 102 ? -10.859 4.934 8.033 1.00 93.06 102 GLY A O 1
ATOM 763 N N . PHE A 1 103 ? -12.647 3.633 8.386 1.00 92.62 103 PHE A N 1
ATOM 764 C CA . PHE A 1 103 ? -12.479 2.845 7.164 1.00 92.62 103 PHE A CA 1
ATOM 765 C C . PHE A 1 103 ? -12.551 3.718 5.907 1.00 92.62 103 PHE A C 1
ATOM 767 O O . PHE A 1 103 ? -11.714 3.583 5.018 1.00 92.62 103 PHE A O 1
ATOM 774 N N . ALA A 1 104 ? -13.512 4.641 5.834 1.00 95.06 104 ALA A N 1
ATOM 775 C CA . ALA A 1 104 ? -13.654 5.530 4.689 1.00 95.06 104 ALA A CA 1
ATOM 776 C C . ALA A 1 104 ? -12.403 6.399 4.475 1.00 95.06 104 ALA A C 1
ATOM 778 O O . ALA A 1 104 ? -11.950 6.545 3.344 1.00 95.06 104 ALA A O 1
ATOM 779 N N . VAL A 1 105 ? -11.824 6.931 5.556 1.00 93.81 105 VAL A N 1
ATOM 780 C CA . VAL A 1 105 ? -10.657 7.827 5.500 1.00 93.81 105 VAL A CA 1
ATOM 781 C C . VAL A 1 105 ? -9.349 7.069 5.281 1.00 93.81 105 VAL A C 1
ATOM 783 O O . VAL A 1 105 ? -8.562 7.457 4.427 1.00 93.81 105 VAL A O 1
ATOM 786 N N . PHE A 1 106 ? -9.100 6.001 6.042 1.00 91.12 106 PHE A N 1
ATOM 787 C CA . PHE A 1 106 ? -7.804 5.314 6.038 1.00 91.12 106 PHE A CA 1
ATOM 788 C C . PHE A 1 106 ? -7.704 4.183 5.012 1.00 91.12 106 PHE A C 1
ATOM 790 O O . PHE A 1 106 ? -6.596 3.783 4.672 1.00 91.12 106 PHE A O 1
ATOM 797 N N . VAL A 1 107 ? -8.831 3.658 4.520 1.00 89.44 107 VAL A N 1
ATOM 798 C CA . VAL A 1 107 ? -8.845 2.540 3.564 1.00 89.44 107 VAL A CA 1
ATOM 799 C C . VAL A 1 107 ? -9.526 2.938 2.262 1.00 89.44 107 VAL A C 1
ATOM 801 O O . VAL A 1 107 ? -8.893 2.890 1.216 1.00 89.44 107 VAL A O 1
ATOM 804 N N . LEU A 1 108 ? -10.793 3.352 2.288 1.00 90.88 108 LEU A N 1
ATOM 805 C CA . LEU A 1 108 ? -11.560 3.535 1.053 1.00 90.88 108 LEU A CA 1
ATOM 806 C C . LEU A 1 108 ? -11.036 4.692 0.193 1.00 90.88 108 LEU A C 1
ATOM 808 O O . LEU A 1 108 ? -10.832 4.501 -1.000 1.00 90.88 108 LEU A O 1
ATOM 812 N N . ALA A 1 109 ? -10.807 5.868 0.781 1.00 91.62 109 ALA A N 1
ATOM 813 C CA . ALA A 1 109 ? -10.387 7.052 0.034 1.00 91.62 109 ALA A CA 1
ATOM 814 C C . ALA A 1 109 ? -9.006 6.889 -0.637 1.00 91.62 109 ALA A C 1
ATOM 816 O O . ALA A 1 109 ? -8.917 7.182 -1.827 1.00 91.62 109 ALA A O 1
ATOM 817 N N . PRO A 1 110 ? -7.959 6.354 0.029 1.00 88.81 110 PRO A N 1
ATOM 818 C CA . PRO A 1 110 ? -6.681 6.083 -0.634 1.00 88.81 110 PRO A CA 1
ATOM 819 C C . PRO A 1 110 ? -6.762 4.997 -1.715 1.00 88.81 110 PRO A C 1
ATOM 821 O O . PRO A 1 110 ? -5.994 5.030 -2.669 1.00 88.81 110 PRO A O 1
ATOM 824 N N . ASN A 1 111 ? -7.687 4.037 -1.579 1.00 87.56 111 ASN A N 1
ATOM 825 C CA . ASN A 1 111 ? -7.879 2.962 -2.560 1.00 87.56 111 ASN A CA 1
ATOM 826 C C . ASN A 1 111 ? -8.830 3.352 -3.707 1.00 87.56 111 ASN A C 1
ATOM 828 O O . ASN A 1 111 ? -9.047 2.554 -4.619 1.00 87.56 111 ASN A O 1
ATOM 832 N N . PHE A 1 112 ? -9.391 4.565 -3.695 1.00 83.75 112 PHE A N 1
ATOM 833 C CA . PHE A 1 112 ? -10.213 5.096 -4.783 1.00 83.75 112 PHE A CA 1
ATOM 834 C C . PHE A 1 112 ? -9.304 5.580 -5.929 1.00 83.75 112 PHE A C 1
ATOM 836 O O . PHE A 1 112 ? -9.081 6.772 -6.123 1.00 83.75 112 PHE A O 1
ATOM 843 N N . GLY A 1 113 ? -8.707 4.623 -6.643 1.00 76.75 113 GLY A N 1
ATOM 844 C CA . GLY A 1 113 ? -7.815 4.859 -7.779 1.00 76.75 113 GLY A CA 1
ATOM 845 C C . GLY A 1 113 ? -8.525 4.832 -9.134 1.00 76.75 113 GLY A C 1
ATOM 846 O O . GLY A 1 113 ? -9.723 4.563 -9.232 1.00 76.75 113 GLY A O 1
ATOM 847 N N . LEU A 1 114 ? -7.757 5.093 -10.197 1.00 77.19 114 LEU A N 1
ATOM 848 C CA . LEU A 1 114 ? -8.231 4.911 -11.567 1.00 77.19 114 LEU A CA 1
ATOM 849 C C . LEU A 1 114 ? -8.536 3.428 -11.829 1.00 77.19 114 LEU A C 1
ATOM 851 O O . LEU A 1 114 ? -7.806 2.555 -11.345 1.00 77.19 114 LEU A O 1
ATOM 855 N N . PRO A 1 115 ? -9.589 3.133 -12.603 1.00 82.06 115 PRO A N 1
ATOM 856 C CA . PRO A 1 115 ? -9.898 1.771 -12.976 1.00 82.06 115 PRO A CA 1
ATOM 857 C C . PRO A 1 115 ? -8.789 1.203 -13.890 1.00 82.06 115 PRO A C 1
ATOM 859 O O . PRO A 1 115 ? -8.058 1.966 -14.537 1.00 82.06 115 PRO A O 1
ATOM 862 N N . PRO A 1 116 ? -8.593 -0.127 -13.899 1.00 77.88 116 PRO A N 1
ATOM 863 C CA . PRO A 1 116 ? -7.449 -0.770 -14.546 1.00 77.88 116 PRO A CA 1
ATOM 864 C C . PRO A 1 116 ? -7.329 -0.456 -16.044 1.00 77.88 116 PRO A C 1
ATOM 866 O O . PRO A 1 116 ? -6.212 -0.355 -16.543 1.00 77.88 116 PRO A O 1
ATOM 869 N N . GLU A 1 117 ? -8.441 -0.207 -16.733 1.00 79.25 117 GLU A N 1
ATOM 870 C CA . GLU A 1 117 ? -8.480 0.163 -18.150 1.00 79.25 117 GLU A CA 1
ATOM 871 C C . GLU A 1 117 ? -7.827 1.521 -18.472 1.00 79.25 117 GLU A C 1
ATOM 873 O O . GLU A 1 117 ? -7.465 1.771 -19.620 1.00 79.25 117 GLU A O 1
ATOM 878 N N . LEU A 1 118 ? -7.638 2.398 -17.478 1.00 82.88 118 LEU A N 1
ATOM 879 C CA . LEU A 1 118 ? -6.986 3.705 -17.654 1.00 82.88 118 LEU A CA 1
ATOM 880 C C . LEU A 1 118 ? -5.484 3.683 -17.328 1.00 82.88 118 LEU A C 1
ATOM 882 O O . L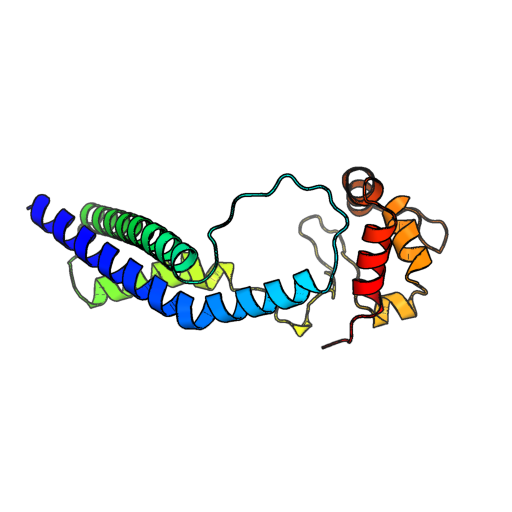EU A 1 118 ? -4.824 4.727 -17.350 1.00 82.88 118 LEU A O 1
ATOM 886 N N . ARG A 1 119 ? -4.909 2.510 -17.036 1.00 82.81 119 ARG A N 1
ATOM 887 C CA . ARG A 1 119 ? -3.464 2.372 -16.805 1.00 82.81 119 ARG A CA 1
ATOM 888 C C . ARG A 1 119 ? -2.684 2.832 -18.039 1.00 82.81 119 ARG A C 1
ATOM 890 O O . ARG A 1 119 ? -2.984 2.435 -19.161 1.00 82.81 119 ARG A O 1
ATOM 897 N N . LEU A 1 120 ? -1.660 3.663 -17.820 1.00 88.50 120 LEU A N 1
ATOM 898 C CA . LEU A 1 120 ? -0.747 4.167 -18.861 1.00 88.50 120 LEU A CA 1
ATOM 899 C C . LEU A 1 120 ? -1.419 5.005 -19.976 1.00 88.50 120 LEU A C 1
ATOM 901 O O . LEU A 1 120 ? -0.787 5.319 -20.987 1.00 88.50 120 LEU A O 1
ATOM 905 N N . HIS A 1 121 ? -2.682 5.411 -19.809 1.00 88.06 121 HIS A N 1
ATOM 906 C CA . HIS A 1 121 ? -3.417 6.197 -20.808 1.00 88.06 121 HIS A CA 1
ATOM 907 C C . HIS A 1 121 ? -2.988 7.681 -20.850 1.00 88.06 121 HIS A C 1
ATOM 909 O O . HIS A 1 121 ? -3.296 8.398 -21.801 1.00 88.06 121 HIS A O 1
ATOM 915 N N . GLY A 1 122 ? -2.236 8.143 -19.847 1.00 88.38 122 GLY A N 1
ATOM 916 C CA . GLY A 1 122 ? -1.868 9.552 -19.712 1.00 88.38 122 GLY A CA 1
ATOM 917 C C . GLY A 1 122 ? -3.038 10.413 -19.219 1.00 88.38 122 GLY A C 1
ATOM 918 O O . GLY A 1 122 ? -4.036 9.902 -18.712 1.00 88.38 122 GLY A O 1
ATOM 919 N N . SER A 1 123 ? -2.907 11.733 -19.332 1.00 87.88 123 SER A N 1
ATOM 920 C CA . SER A 1 123 ? -3.939 12.703 -18.947 1.00 87.88 123 SER A CA 1
ATOM 921 C C . SER A 1 123 ? -3.813 13.985 -19.769 1.00 87.88 123 SER A C 1
ATOM 923 O O . SER A 1 123 ? -2.722 14.526 -19.933 1.00 87.88 123 SER A O 1
ATOM 925 N N . ASP A 1 124 ? -4.944 14.494 -20.254 1.00 87.12 124 ASP A N 1
ATOM 926 C CA . ASP A 1 124 ? -5.032 15.752 -21.007 1.00 87.12 124 ASP A CA 1
ATOM 927 C C . ASP A 1 124 ? -5.106 17.006 -20.124 1.00 87.12 124 ASP A C 1
ATOM 929 O O . ASP A 1 124 ? -5.116 18.124 -20.642 1.00 87.12 124 ASP A O 1
ATOM 933 N N . SER A 1 125 ? -5.192 16.828 -18.807 1.00 85.88 125 SER A N 1
ATOM 934 C CA . SER A 1 125 ? -5.417 17.914 -17.857 1.00 85.88 125 SER A CA 1
ATOM 935 C C . SER A 1 125 ? -4.700 17.627 -16.543 1.00 85.88 125 SER A C 1
ATOM 937 O O . SER A 1 125 ? -5.298 17.120 -15.589 1.00 85.88 125 SER A O 1
ATOM 939 N N . LEU A 1 126 ? -3.401 17.927 -16.508 1.00 84.44 126 LEU A N 1
ATOM 940 C CA . LEU A 1 126 ? -2.620 17.913 -15.273 1.00 84.44 126 LEU A CA 1
ATOM 941 C C . LEU A 1 126 ? -2.884 19.191 -14.445 1.00 84.44 126 LEU A C 1
ATOM 943 O O . LEU A 1 126 ? -3.314 20.208 -14.997 1.00 84.44 126 LEU A O 1
ATOM 947 N N . PRO A 1 127 ? -2.626 19.171 -13.120 1.00 84.38 127 PRO A N 1
ATOM 948 C CA . PRO A 1 127 ? -2.827 20.330 -12.242 1.00 84.38 127 PRO A CA 1
ATOM 949 C C . PRO A 1 127 ? -2.036 21.588 -12.635 1.00 84.38 127 PRO A C 1
ATOM 951 O O . PRO A 1 127 ? -2.432 22.695 -12.284 1.00 84.38 127 PRO A O 1
ATOM 954 N N . ASP A 1 128 ? -0.931 21.420 -13.358 1.00 83.00 128 ASP A N 1
ATOM 955 C CA . ASP A 1 128 ? -0.083 22.487 -13.900 1.00 83.00 128 ASP A CA 1
ATOM 956 C C . ASP A 1 128 ? -0.543 22.987 -15.286 1.00 83.00 128 ASP A C 1
ATOM 958 O O . ASP A 1 128 ? 0.102 23.846 -15.884 1.00 83.00 128 ASP A O 1
ATOM 962 N N . GLY A 1 129 ? -1.661 22.467 -15.807 1.00 83.19 129 GLY A N 1
ATOM 963 C CA . GLY A 1 129 ? -2.157 22.750 -17.156 1.00 83.19 129 GLY A CA 1
ATOM 964 C C . GLY A 1 129 ? -1.432 21.978 -18.263 1.00 83.19 129 GLY A C 1
ATOM 965 O O . GLY A 1 129 ? -1.727 22.189 -19.441 1.00 83.19 129 GLY A O 1
ATOM 966 N N . GLY A 1 130 ? -0.498 21.092 -17.905 1.00 83.25 130 GLY A N 1
ATOM 967 C CA . GLY A 1 130 ? 0.225 20.230 -18.828 1.00 83.25 130 GLY A CA 1
ATOM 968 C C . GLY A 1 130 ? -0.584 19.021 -19.300 1.00 83.25 130 GLY A C 1
ATOM 969 O O . GLY A 1 130 ? -1.715 18.766 -18.873 1.00 83.25 130 GLY A O 1
ATOM 970 N N . LYS A 1 131 ? 0.040 18.247 -20.192 1.00 86.94 131 LYS A N 1
ATOM 971 C CA . LYS A 1 131 ? -0.483 16.981 -20.709 1.00 86.94 131 LYS A CA 1
ATOM 972 C C . LYS A 1 131 ? 0.545 15.877 -20.532 1.00 86.94 131 LYS A C 1
ATOM 974 O O . LYS A 1 131 ? 1.725 16.082 -20.799 1.00 86.94 131 LYS A O 1
ATOM 979 N N . SER A 1 132 ? 0.080 14.698 -20.146 1.00 88.00 132 SER A N 1
ATOM 980 C CA . SER A 1 132 ? 0.864 13.468 -20.146 1.00 88.00 132 SER A CA 1
ATOM 981 C C . SER A 1 132 ? 0.340 12.568 -21.268 1.00 88.00 132 SER A C 1
ATOM 983 O O . SER A 1 132 ? -0.834 12.194 -21.231 1.00 88.00 132 SER A O 1
ATOM 985 N N . PRO A 1 133 ? 1.145 12.253 -22.296 1.00 89.06 133 PRO A N 1
ATOM 986 C CA . PRO A 1 133 ? 0.716 11.371 -23.373 1.00 89.06 133 PRO A CA 1
ATOM 987 C C . PRO A 1 133 ? 0.577 9.925 -22.881 1.00 89.06 133 PRO A C 1
ATOM 989 O O . PRO A 1 133 ? 1.221 9.515 -21.916 1.00 89.06 133 PRO A O 1
ATOM 992 N N . SER A 1 134 ? -0.233 9.130 -23.580 1.00 91.19 134 SER A N 1
ATOM 993 C CA . SER A 1 134 ? -0.296 7.691 -23.322 1.00 91.19 134 SER A CA 1
ATOM 994 C C . SER A 1 134 ? 1.048 7.018 -23.611 1.00 91.19 134 SER A C 1
ATOM 996 O O . SER A 1 134 ? 1.675 7.284 -24.639 1.00 91.19 134 SER A O 1
ATOM 998 N N . ILE A 1 135 ? 1.441 6.114 -22.712 1.00 91.69 135 ILE A N 1
ATOM 999 C CA . ILE A 1 135 ? 2.618 5.242 -22.820 1.00 91.69 135 ILE A CA 1
ATOM 1000 C C . ILE A 1 135 ? 2.208 3.763 -22.940 1.00 91.69 135 ILE A C 1
ATOM 1002 O O . ILE A 1 135 ? 2.942 2.874 -22.519 1.00 91.69 135 ILE A O 1
ATOM 1006 N N . ARG A 1 136 ? 1.010 3.490 -23.482 1.00 91.75 136 ARG A N 1
ATOM 1007 C CA . ARG A 1 136 ? 0.571 2.121 -23.794 1.00 91.75 136 ARG A CA 1
ATOM 1008 C C . ARG A 1 136 ? 1.352 1.565 -24.984 1.00 91.75 136 ARG A C 1
ATOM 1010 O O . ARG A 1 136 ? 1.736 2.311 -25.888 1.00 91.75 136 ARG A O 1
ATOM 1017 N N . ALA A 1 137 ? 1.549 0.250 -24.997 1.00 91.56 137 ALA A N 1
ATOM 1018 C CA . ALA A 1 137 ? 2.375 -0.433 -25.986 1.00 91.56 137 ALA A CA 1
ATOM 1019 C C . ALA A 1 137 ? 1.903 -0.201 -27.434 1.00 91.56 137 ALA A C 1
ATOM 1021 O O . ALA A 1 137 ? 2.723 0.020 -28.322 1.00 91.56 137 ALA A O 1
ATOM 1022 N N . ASP A 1 138 ? 0.590 -0.216 -27.673 1.00 90.69 138 ASP A N 1
ATOM 1023 C CA . ASP A 1 138 ? -0.033 0.053 -28.975 1.00 90.69 138 ASP A CA 1
ATOM 1024 C C . ASP A 1 138 ? 0.258 1.475 -29.465 1.00 90.69 138 ASP A C 1
ATOM 1026 O O . ASP A 1 138 ? 0.734 1.654 -30.587 1.00 90.69 138 ASP A O 1
ATOM 1030 N N . VAL A 1 139 ? 0.065 2.473 -28.599 1.00 91.50 139 VAL A N 1
ATOM 1031 C CA . VAL A 1 139 ? 0.296 3.890 -28.924 1.00 91.50 139 VAL A CA 1
ATOM 1032 C C . VAL A 1 139 ? 1.780 4.175 -29.160 1.00 91.50 139 VAL A C 1
ATOM 1034 O O . VAL A 1 139 ? 2.139 4.917 -30.076 1.00 91.50 139 VAL A O 1
ATOM 1037 N N . LEU A 1 140 ? 2.662 3.592 -28.345 1.00 93.00 140 LEU A N 1
ATOM 1038 C CA . LEU A 1 140 ? 4.107 3.746 -28.506 1.00 93.00 140 LEU A CA 1
ATOM 1039 C C . LEU A 1 140 ? 4.582 3.131 -29.831 1.00 93.00 140 LEU A C 1
ATOM 1041 O O . LEU A 1 140 ? 5.313 3.785 -30.577 1.00 93.00 140 LEU A O 1
ATOM 1045 N N . LYS A 1 141 ? 4.116 1.923 -30.171 1.00 92.38 141 LYS A N 1
ATOM 1046 C CA . LYS A 1 141 ? 4.444 1.261 -31.445 1.00 92.38 141 LYS A CA 1
ATOM 1047 C C . LYS A 1 141 ? 3.928 2.039 -32.652 1.00 92.38 141 LYS A C 1
ATOM 1049 O O . LYS A 1 141 ? 4.667 2.196 -33.620 1.00 92.38 141 LYS A O 1
ATOM 1054 N N . GLU A 1 142 ? 2.703 2.565 -32.594 1.00 92.56 142 GLU A N 1
ATOM 1055 C CA . GLU A 1 142 ? 2.139 3.408 -33.660 1.00 92.56 142 GLU A CA 1
ATOM 1056 C C . GLU A 1 142 ? 2.987 4.668 -33.895 1.00 92.56 142 GLU A C 1
ATOM 1058 O O . GLU A 1 142 ? 3.217 5.069 -35.035 1.00 92.56 142 GLU A O 1
ATOM 1063 N N . LYS A 1 143 ? 3.533 5.249 -32.821 1.00 91.00 143 LYS A N 1
ATOM 1064 C CA . LYS A 1 143 ? 4.451 6.397 -32.874 1.00 91.00 143 LYS A CA 1
ATOM 1065 C C . LYS A 1 143 ? 5.896 6.037 -33.251 1.00 91.00 143 LYS A C 1
ATOM 1067 O O . LYS A 1 143 ? 6.752 6.917 -33.250 1.00 91.00 143 LYS A O 1
ATOM 1072 N N . GLY A 1 144 ? 6.184 4.775 -33.575 1.00 92.69 144 GLY A N 1
ATOM 1073 C CA . GLY A 1 144 ? 7.511 4.332 -34.012 1.00 92.69 144 GLY A CA 1
ATOM 1074 C C . GLY A 1 144 ? 8.525 4.120 -32.883 1.00 92.69 144 GLY A C 1
ATOM 1075 O O . GLY A 1 144 ? 9.728 4.040 -33.145 1.00 92.69 144 GLY A O 1
ATOM 1076 N N . TRP A 1 145 ? 8.074 4.016 -31.631 1.00 95.25 145 TRP A N 1
ATOM 1077 C CA . TRP A 1 145 ? 8.953 3.649 -30.523 1.00 95.25 145 TRP A CA 1
ATOM 1078 C C . TRP A 1 145 ? 9.330 2.166 -30.591 1.00 95.25 145 TRP A C 1
ATOM 1080 O O . TRP A 1 145 ? 8.499 1.289 -30.827 1.00 95.25 145 TRP A O 1
ATOM 1090 N N . THR A 1 146 ? 10.607 1.892 -30.354 1.00 95.44 146 THR A N 1
ATOM 1091 C CA . THR A 1 146 ? 11.212 0.566 -30.241 1.00 95.44 146 THR A CA 1
ATOM 1092 C C . THR A 1 146 ? 11.917 0.459 -28.895 1.00 95.44 146 THR A C 1
ATOM 1094 O O . THR A 1 146 ? 12.227 1.469 -28.264 1.00 95.44 146 THR A O 1
ATOM 1097 N N . VAL A 1 147 ? 12.222 -0.763 -28.454 1.00 95.25 147 VAL A N 1
ATOM 1098 C CA . VAL A 1 147 ? 12.931 -0.973 -27.180 1.00 95.25 147 VAL A CA 1
ATOM 1099 C C . VAL A 1 147 ? 14.260 -0.209 -27.171 1.00 95.25 147 VAL A C 1
ATOM 1101 O O . VAL A 1 147 ? 14.586 0.479 -26.208 1.00 95.25 147 VAL A O 1
ATOM 1104 N N . SER A 1 148 ? 14.988 -0.248 -28.290 1.00 95.12 148 SER A N 1
ATOM 1105 C CA . SER A 1 148 ? 16.274 0.432 -28.443 1.00 95.12 148 SER A CA 1
ATOM 1106 C C . SER A 1 148 ? 16.172 1.958 -28.395 1.00 95.12 148 SER A C 1
ATOM 1108 O O . SER A 1 148 ? 16.948 2.592 -27.681 1.00 95.12 148 SER A O 1
ATOM 1110 N N . ASN A 1 149 ? 15.237 2.565 -29.136 1.00 96.19 149 ASN A N 1
ATOM 1111 C CA . ASN A 1 149 ? 15.137 4.024 -29.189 1.00 96.19 149 ASN A CA 1
ATOM 1112 C C . ASN A 1 149 ? 14.492 4.610 -27.922 1.00 96.19 149 ASN A C 1
ATOM 1114 O O . ASN A 1 149 ? 14.870 5.702 -27.507 1.00 96.19 149 ASN A O 1
ATOM 1118 N N . LEU A 1 150 ? 13.610 3.863 -27.251 1.00 96.06 150 LEU A N 1
ATOM 1119 C CA . LEU A 1 150 ? 13.025 4.265 -25.978 1.00 96.06 150 LEU A CA 1
ATOM 1120 C C . LEU A 1 150 ? 14.065 4.209 -24.856 1.00 96.06 150 LEU A C 1
ATOM 1122 O O . LEU A 1 150 ? 14.195 5.174 -24.107 1.00 96.06 150 LEU A O 1
ATOM 1126 N N . ALA A 1 151 ? 14.868 3.143 -24.784 1.00 96.75 151 ALA A N 1
ATOM 1127 C CA . ALA A 1 151 ? 15.980 3.068 -23.836 1.00 96.75 151 ALA A CA 1
ATOM 1128 C C . ALA A 1 151 ? 16.993 4.206 -24.063 1.00 96.75 151 ALA A C 1
ATOM 1130 O O . ALA A 1 151 ? 17.439 4.850 -23.112 1.00 96.75 151 ALA A O 1
ATOM 1131 N N . TYR A 1 152 ? 17.309 4.515 -25.326 1.00 96.38 152 TYR A N 1
ATOM 1132 C CA . TYR A 1 152 ? 18.169 5.647 -25.675 1.00 96.38 152 TYR A CA 1
ATOM 1133 C C . TYR A 1 152 ? 17.575 6.994 -25.238 1.00 96.38 152 TYR A C 1
ATOM 1135 O O . TYR A 1 152 ? 18.279 7.820 -24.649 1.00 96.38 152 TYR A O 1
ATOM 1143 N N . ALA A 1 153 ? 16.281 7.208 -25.476 1.00 95.88 153 ALA A N 1
ATOM 1144 C CA . ALA A 1 153 ? 15.590 8.429 -25.081 1.00 95.88 153 ALA A CA 1
ATOM 1145 C C . ALA A 1 153 ? 15.539 8.594 -23.559 1.00 95.88 153 ALA A C 1
ATOM 1147 O O . ALA A 1 153 ? 15.749 9.693 -23.056 1.00 95.88 153 ALA A O 1
ATOM 1148 N N . LEU A 1 154 ? 15.340 7.512 -22.804 1.00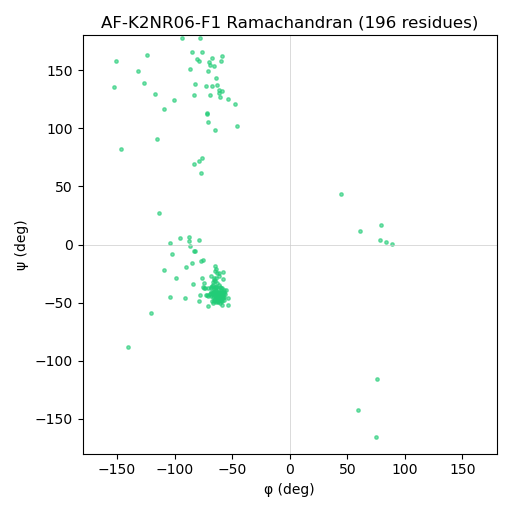 96.25 154 LEU A N 1
ATOM 1149 C CA . LEU A 1 154 ? 15.385 7.544 -21.340 1.00 96.25 154 LEU A CA 1
ATOM 1150 C C . LEU A 1 154 ? 16.799 7.812 -20.798 1.00 96.25 154 LEU A C 1
ATOM 1152 O O . LEU A 1 154 ? 16.932 8.383 -19.719 1.00 96.25 154 LEU A O 1
ATOM 1156 N N . LYS A 1 155 ? 17.861 7.455 -21.533 1.00 96.62 155 LY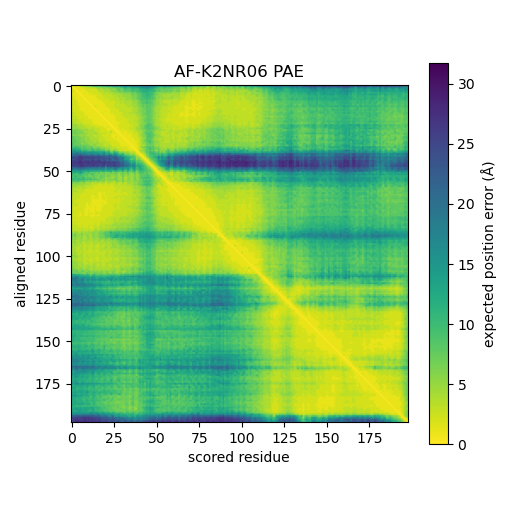S A N 1
ATOM 1157 C CA . LYS A 1 155 ? 19.242 7.785 -21.142 1.00 96.62 155 LYS A CA 1
ATOM 1158 C C . LYS A 1 155 ? 19.605 9.239 -21.436 1.00 96.62 155 LYS A C 1
ATOM 1160 O O . LYS A 1 155 ? 20.294 9.876 -20.645 1.00 96.62 155 LYS A O 1
ATOM 1165 N N . THR A 1 156 ? 19.211 9.729 -22.609 1.00 95.50 156 THR A N 1
ATOM 1166 C CA . THR A 1 156 ? 19.751 10.969 -23.198 1.00 95.50 156 THR A CA 1
ATOM 1167 C C . THR A 1 156 ? 18.774 12.135 -23.199 1.00 95.50 156 THR A C 1
ATOM 1169 O O . THR A 1 156 ? 19.188 13.287 -23.298 1.00 95.50 156 THR A O 1
ATOM 1172 N N . GLY A 1 157 ? 17.481 11.843 -23.108 1.00 94.38 157 GLY A N 1
ATOM 1173 C CA . GLY A 1 157 ? 16.401 12.806 -23.254 1.00 94.38 157 GLY A CA 1
ATOM 1174 C C . GLY A 1 157 ? 16.009 13.068 -24.704 1.00 94.38 157 GLY A C 1
ATOM 1175 O O . GLY A 1 157 ? 15.150 13.913 -24.927 1.00 94.38 157 GLY A O 1
ATOM 1176 N N . ILE A 1 158 ? 16.621 12.385 -25.678 1.00 95.31 158 ILE A N 1
ATOM 1177 C CA . ILE A 1 158 ? 16.412 12.627 -27.110 1.00 95.31 158 ILE A CA 1
ATOM 1178 C C . ILE A 1 158 ? 15.458 11.589 -27.703 1.00 95.31 158 ILE A C 1
ATOM 1180 O O . ILE A 1 158 ? 15.689 10.384 -27.621 1.00 95.31 158 ILE A O 1
ATOM 1184 N N . GLN A 1 159 ? 14.389 12.078 -28.318 1.00 93.12 159 GLN A N 1
ATOM 1185 C CA . GLN A 1 159 ? 13.343 11.306 -28.971 1.00 93.12 159 GLN A CA 1
ATOM 1186 C C . GLN A 1 159 ? 13.799 10.763 -30.348 1.00 93.12 159 GLN A C 1
ATOM 1188 O O . GLN A 1 159 ? 14.802 11.221 -30.901 1.00 93.12 159 GLN A O 1
ATOM 1193 N N . PRO A 1 160 ? 13.074 9.792 -30.944 1.00 90.50 160 PRO A N 1
ATOM 1194 C CA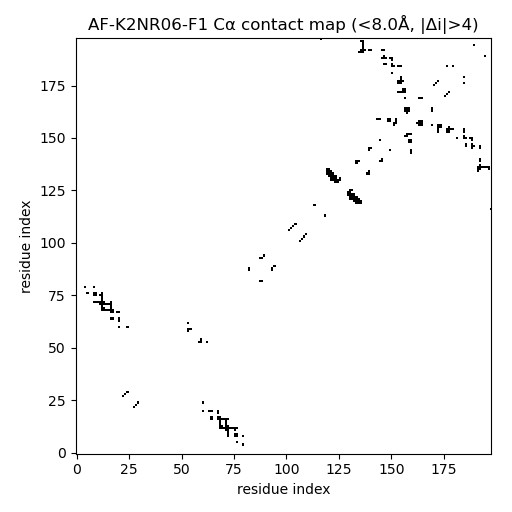 . PRO A 1 160 ? 13.424 9.191 -32.234 1.00 90.50 160 PRO A CA 1
ATOM 1195 C C . PRO A 1 160 ? 13.437 10.173 -33.411 1.00 90.50 160 PRO A C 1
ATOM 1197 O O . PRO A 1 160 ? 14.106 9.924 -34.411 1.00 90.50 160 PRO A O 1
ATOM 1200 N N . ASP A 1 161 ? 12.696 11.274 -33.303 1.00 90.88 161 ASP A N 1
ATOM 1201 C CA . ASP A 1 161 ? 12.667 12.370 -34.275 1.00 90.88 161 ASP A CA 1
ATOM 1202 C C . ASP A 1 161 ? 13.830 13.366 -34.103 1.00 90.88 161 ASP A C 1
ATOM 1204 O O . ASP A 1 161 ? 14.013 14.250 -34.941 1.00 90.88 161 ASP A O 1
ATOM 1208 N N . GLY A 1 162 ? 14.646 13.195 -33.058 1.00 90.00 162 GLY A N 1
ATOM 1209 C CA . GLY A 1 162 ? 15.782 14.046 -32.726 1.00 90.00 162 GLY A CA 1
ATOM 1210 C C . GLY A 1 162 ? 15.441 15.241 -31.834 1.00 90.00 162 GLY A C 1
ATOM 1211 O O . GLY A 1 162 ? 16.352 16.005 -31.512 1.00 90.00 162 GLY A O 1
ATOM 1212 N N . ASP A 1 163 ? 14.180 15.410 -31.423 1.00 92.00 163 ASP A N 1
ATOM 1213 C CA . ASP A 1 163 ? 13.798 16.443 -30.457 1.00 92.00 163 ASP A CA 1
ATOM 1214 C C . ASP A 1 163 ? 14.094 15.997 -29.016 1.00 92.00 163 ASP A C 1
ATOM 1216 O O . ASP A 1 163 ? 14.225 14.810 -28.721 1.00 92.00 163 ASP A O 1
ATOM 1220 N N . ALA A 1 164 ? 14.198 16.940 -28.086 1.00 91.25 164 ALA A N 1
ATOM 1221 C CA . ALA A 1 164 ? 14.354 16.629 -26.669 1.00 91.25 164 ALA A CA 1
ATOM 1222 C C . ALA A 1 164 ? 12.988 16.431 -25.990 1.00 91.25 164 ALA A C 1
ATOM 1224 O O . ALA A 1 164 ? 11.989 17.037 -26.378 1.00 91.25 164 ALA A O 1
ATOM 1225 N N . PHE A 1 165 ? 12.922 15.615 -24.935 1.00 90.81 165 PHE A N 1
ATOM 1226 C CA . PHE A 1 165 ? 11.750 15.596 -24.062 1.00 90.81 165 PHE A CA 1
ATOM 1227 C C . PHE A 1 165 ? 11.538 16.979 -23.433 1.00 90.81 165 PHE A C 1
ATOM 1229 O O . PHE A 1 165 ? 12.435 17.547 -22.811 1.00 90.81 165 PHE A O 1
ATOM 1236 N N . GLY A 1 166 ? 10.326 17.513 -23.583 1.00 83.19 166 GLY A N 1
ATOM 1237 C CA . GLY A 1 166 ? 9.938 18.798 -23.010 1.00 83.19 166 GLY A CA 1
ATOM 1238 C C . GLY A 1 166 ? 9.455 18.708 -21.558 1.00 83.19 166 GLY A C 1
ATOM 1239 O O . GLY A 1 166 ? 9.103 17.641 -21.052 1.00 83.19 166 GLY A O 1
ATOM 1240 N N . GLY A 1 167 ? 9.376 19.870 -20.904 1.00 84.88 167 GLY A N 1
ATOM 1241 C CA . GLY A 1 167 ? 8.768 20.028 -19.580 1.00 84.88 167 GLY A CA 1
ATOM 1242 C C . GLY A 1 167 ? 9.424 19.172 -18.493 1.00 84.88 167 GLY A C 1
ATOM 1243 O O . GLY A 1 167 ? 10.637 18.973 -18.487 1.00 84.88 167 GLY A O 1
ATOM 1244 N N . SER A 1 168 ? 8.603 18.651 -17.580 1.00 87.06 168 SER A N 1
ATOM 1245 C CA . SER A 1 168 ? 9.052 17.838 -16.443 1.00 87.06 168 SER A CA 1
ATOM 1246 C C . SER A 1 168 ? 9.715 16.520 -16.853 1.00 87.06 168 SER A C 1
ATOM 1248 O O . SER A 1 168 ? 10.554 16.009 -16.117 1.00 87.06 168 SER A O 1
ATOM 1250 N N . MET A 1 169 ? 9.420 15.980 -18.041 1.00 89.56 169 MET A N 1
ATOM 1251 C CA . MET A 1 169 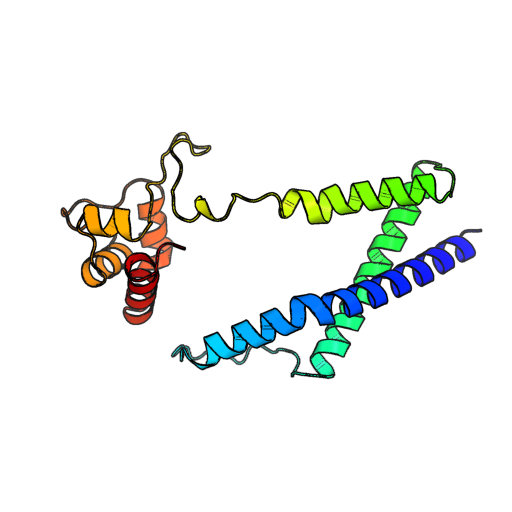? 10.060 14.746 -18.511 1.00 89.56 169 MET A CA 1
ATOM 1252 C C . MET A 1 169 ? 11.563 14.938 -18.770 1.00 89.56 169 MET A C 1
ATOM 1254 O O . MET A 1 169 ? 12.350 14.026 -18.527 1.00 89.56 169 MET A O 1
ATOM 1258 N N . GLY A 1 170 ? 11.988 16.134 -19.191 1.00 91.25 170 GLY A N 1
ATOM 1259 C CA . GLY A 1 170 ? 13.413 16.454 -19.322 1.00 91.25 170 GLY A CA 1
ATOM 1260 C C . GLY A 1 170 ? 14.151 16.424 -17.977 1.00 91.25 170 GLY A C 1
ATOM 1261 O O . GLY A 1 170 ? 15.285 15.952 -17.902 1.00 91.25 170 GLY A O 1
ATOM 1262 N N . GLU A 1 171 ? 13.494 16.865 -16.901 1.00 91.75 171 GLU A N 1
ATOM 1263 C CA . GLU A 1 171 ? 14.034 16.800 -15.535 1.00 91.75 171 GLU A CA 1
ATOM 1264 C C . GLU A 1 171 ? 14.104 15.357 -15.031 1.00 91.75 171 GLU A C 1
ATOM 1266 O O . GLU A 1 171 ? 15.128 14.958 -14.488 1.00 91.75 171 GLU A O 1
ATOM 1271 N N . VAL A 1 172 ? 13.070 14.547 -15.290 1.00 93.38 172 VAL A N 1
ATOM 1272 C CA . VAL A 1 172 ? 13.058 13.109 -14.959 1.00 93.38 172 VAL A CA 1
ATOM 1273 C C . VAL A 1 172 ? 14.235 12.379 -15.603 1.00 93.38 172 VAL A C 1
ATOM 1275 O O . VAL A 1 172 ? 14.846 11.519 -14.968 1.00 93.38 172 VAL A O 1
ATOM 1278 N N . VAL A 1 173 ? 14.585 12.728 -16.843 1.00 95.50 173 VAL A N 1
ATOM 1279 C CA . VAL A 1 173 ? 15.760 12.143 -17.487 1.00 95.50 173 VAL A CA 1
ATOM 1280 C C . VAL A 1 173 ? 17.047 12.651 -16.853 1.00 95.50 173 VAL A C 1
ATOM 1282 O O . VAL A 1 173 ? 17.873 11.843 -16.428 1.00 95.50 173 VAL A O 1
ATOM 1285 N N . ARG A 1 174 ? 17.218 13.973 -16.752 1.00 93.75 174 ARG A N 1
ATOM 1286 C CA . ARG A 1 174 ? 18.447 14.585 -16.227 1.00 93.75 174 ARG A CA 1
ATOM 1287 C C . ARG A 1 174 ? 18.761 14.140 -14.800 1.00 93.75 174 ARG A C 1
ATOM 1289 O O . ARG A 1 174 ? 19.911 13.835 -14.512 1.00 93.75 174 ARG A O 1
ATOM 1296 N N . ASP A 1 175 ? 17.749 14.097 -13.942 1.00 95.75 175 ASP A N 1
ATOM 1297 C CA . ASP A 1 175 ? 17.902 13.893 -12.500 1.00 95.75 175 ASP A CA 1
ATOM 1298 C C . ASP A 1 175 ? 17.524 12.460 -12.064 1.00 95.75 175 ASP A C 1
ATOM 1300 O O . ASP A 1 175 ? 17.593 12.139 -10.880 1.00 95.75 175 ASP A O 1
ATOM 1304 N N . GLY A 1 176 ? 17.138 11.589 -13.007 1.00 95.25 176 GLY A N 1
ATOM 1305 C CA . GLY A 1 176 ? 16.670 10.228 -12.734 1.00 95.25 176 GLY A CA 1
ATOM 1306 C C . GLY A 1 176 ? 17.178 9.201 -13.745 1.00 95.25 176 GLY A C 1
ATOM 1307 O O . GLY A 1 176 ? 18.215 8.574 -13.533 1.00 95.25 176 GLY A O 1
ATOM 1308 N N . THR A 1 177 ? 16.455 8.996 -14.850 1.00 95.94 177 THR A N 1
ATOM 1309 C CA . THR A 1 177 ? 16.693 7.838 -15.737 1.00 95.94 177 THR A CA 1
ATOM 1310 C C . THR A 1 177 ? 18.056 7.855 -16.431 1.00 95.94 177 THR A C 1
ATOM 1312 O O . THR A 1 177 ? 18.576 6.795 -16.776 1.00 95.94 177 THR A O 1
ATOM 1315 N N . SER A 1 178 ? 18.697 9.019 -16.577 1.00 95.25 178 SER A N 1
ATOM 1316 C CA . SER A 1 178 ? 20.058 9.105 -17.122 1.00 95.25 178 SER A CA 1
ATOM 1317 C C . SER A 1 178 ? 21.118 8.421 -16.247 1.00 95.25 178 SER A C 1
ATOM 1319 O O . SER A 1 178 ? 22.165 8.031 -16.771 1.00 95.25 178 SER A O 1
ATOM 1321 N N . PHE A 1 179 ? 20.857 8.202 -14.954 1.00 95.94 179 PHE A N 1
ATOM 1322 C CA . PHE A 1 179 ? 21.771 7.503 -14.043 1.00 95.94 179 PHE A CA 1
ATOM 1323 C C . PHE A 1 179 ? 21.636 5.976 -14.089 1.00 95.94 179 PHE A C 1
ATOM 1325 O O . PHE A 1 179 ? 22.557 5.287 -13.659 1.00 95.94 179 PHE A O 1
ATOM 1332 N N . LEU A 1 180 ? 20.546 5.447 -14.654 1.00 94.56 180 LEU A N 1
ATOM 1333 C CA . LEU A 1 180 ? 20.286 4.006 -14.709 1.00 94.56 180 LEU A CA 1
ATOM 1334 C C . LEU A 1 180 ? 21.248 3.271 -15.652 1.00 94.56 180 LEU A C 1
ATOM 1336 O O . LEU A 1 180 ? 21.792 3.856 -16.608 1.00 94.56 180 LEU A O 1
ATOM 1340 N N . SER A 1 181 ? 21.448 1.978 -15.387 1.00 95.06 181 SER A N 1
ATOM 1341 C CA . SER A 1 181 ? 22.238 1.106 -16.252 1.00 95.06 181 SER A CA 1
ATOM 1342 C C . 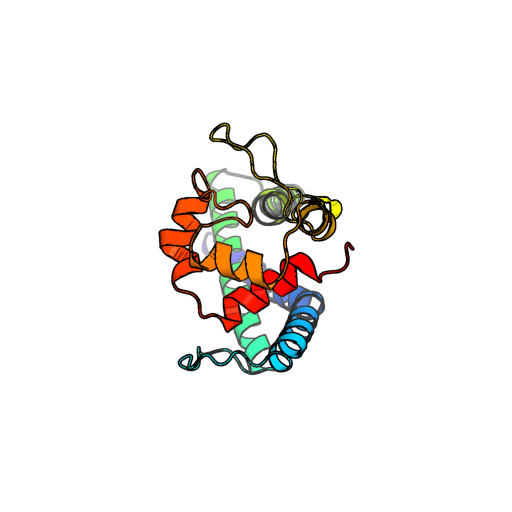SER A 1 181 ? 21.534 0.890 -17.597 1.00 95.06 181 SER A C 1
ATOM 1344 O O . SER A 1 181 ? 20.333 1.124 -17.754 1.00 95.06 181 SER A O 1
ATOM 1346 N N . GLN A 1 182 ? 22.286 0.459 -18.612 1.00 93.44 182 GLN A N 1
ATOM 1347 C CA . GLN A 1 182 ? 21.687 0.171 -19.917 1.00 93.44 182 GLN A CA 1
ATOM 1348 C C . GLN A 1 182 ? 20.712 -1.014 -19.847 1.00 93.44 182 GLN A C 1
ATOM 1350 O O . GLN A 1 182 ? 19.726 -1.030 -20.589 1.00 93.44 182 GLN A O 1
ATOM 1355 N N . ASP A 1 183 ? 20.964 -1.969 -18.954 1.00 92.81 183 ASP A N 1
ATOM 1356 C CA . ASP A 1 183 ? 20.111 -3.138 -18.764 1.00 92.81 183 ASP A CA 1
ATOM 1357 C C . ASP A 1 183 ? 18.773 -2.727 -18.135 1.00 92.81 183 ASP A C 1
ATOM 1359 O O . ASP A 1 183 ? 17.724 -3.098 -18.660 1.00 92.81 183 ASP A O 1
ATOM 1363 N N . ASP A 1 184 ? 18.784 -1.840 -17.133 1.00 94.31 184 ASP A N 1
ATOM 1364 C CA . ASP A 1 184 ? 17.555 -1.314 -16.514 1.00 94.31 184 ASP A CA 1
ATOM 1365 C C . ASP A 1 184 ? 16.711 -0.517 -17.506 1.00 94.31 184 ASP A C 1
ATOM 1367 O O . ASP A 1 184 ? 15.494 -0.680 -17.594 1.00 94.31 184 ASP A O 1
ATOM 1371 N N . LEU A 1 185 ? 17.352 0.337 -18.306 1.00 95.44 185 LEU A N 1
ATOM 1372 C CA . LEU A 1 185 ? 16.653 1.118 -19.326 1.00 95.44 185 LEU A CA 1
ATOM 1373 C C . LEU A 1 185 ? 16.036 0.224 -20.401 1.00 95.44 185 LEU A C 1
ATOM 1375 O O . LEU A 1 185 ? 14.933 0.497 -20.881 1.00 95.44 185 LEU A O 1
ATOM 1379 N N . THR A 1 186 ? 16.728 -0.856 -20.759 1.00 94.94 186 THR A N 1
ATOM 1380 C CA . THR A 1 186 ? 16.217 -1.862 -21.693 1.00 94.94 186 THR A CA 1
ATOM 1381 C C . THR A 1 186 ? 15.052 -2.627 -21.073 1.00 94.94 186 THR A C 1
ATOM 1383 O O . THR A 1 186 ? 14.046 -2.834 -21.750 1.00 94.94 186 THR A O 1
ATOM 1386 N N . ALA A 1 187 ? 15.125 -2.981 -19.789 1.00 92.44 187 ALA A N 1
ATOM 1387 C CA . ALA A 1 187 ? 14.041 -3.637 -19.065 1.00 92.44 187 ALA A CA 1
ATOM 1388 C C . ALA A 1 187 ? 12.788 -2.750 -18.990 1.00 92.44 187 ALA A C 1
ATOM 1390 O O . ALA A 1 187 ? 11.696 -3.206 -19.329 1.00 92.44 187 ALA A O 1
ATOM 1391 N N . ILE A 1 188 ? 12.939 -1.462 -18.656 1.00 93.94 188 ILE A N 1
ATOM 1392 C CA . ILE A 1 188 ? 11.836 -0.485 -18.652 1.00 93.94 188 ILE A CA 1
ATOM 1393 C C . ILE A 1 188 ? 11.210 -0.376 -20.047 1.00 93.94 188 ILE A C 1
ATOM 1395 O O . ILE A 1 188 ? 9.988 -0.448 -20.194 1.00 93.94 188 ILE A O 1
ATOM 1399 N N . ALA A 1 189 ? 12.033 -0.219 -21.086 1.00 94.94 189 ALA A N 1
ATOM 1400 C CA . ALA A 1 189 ? 11.546 -0.094 -22.455 1.00 94.94 189 ALA A CA 1
ATOM 1401 C C . ALA A 1 189 ? 10.830 -1.369 -22.936 1.00 94.94 189 ALA A C 1
ATOM 1403 O O . ALA A 1 189 ? 9.789 -1.281 -23.589 1.00 94.94 189 ALA A O 1
ATOM 1404 N N . THR A 1 190 ? 11.348 -2.541 -22.566 1.00 93.75 190 THR A N 1
ATOM 1405 C CA . THR A 1 190 ? 10.738 -3.850 -22.842 1.00 93.75 190 THR A CA 1
ATOM 1406 C C . THR A 1 190 ? 9.386 -3.966 -22.146 1.00 93.75 190 THR A C 1
ATOM 1408 O O . THR A 1 190 ? 8.388 -4.267 -22.795 1.00 93.75 190 THR A O 1
ATOM 1411 N N . PHE A 1 191 ? 9.308 -3.624 -20.857 1.00 91.06 191 PHE A N 1
ATOM 1412 C CA . PHE A 1 191 ? 8.057 -3.636 -20.098 1.00 91.06 191 PHE A CA 1
ATOM 1413 C C . PHE A 1 191 ? 6.974 -2.749 -20.729 1.00 91.06 191 PHE A C 1
ATOM 1415 O O . PHE A 1 191 ? 5.810 -3.142 -20.791 1.00 91.06 191 PHE A O 1
ATOM 1422 N N . LEU A 1 192 ? 7.337 -1.561 -21.220 1.00 92.56 192 LEU A N 1
ATOM 1423 C CA . LEU A 1 192 ? 6.378 -0.635 -21.827 1.00 92.56 192 LEU A CA 1
ATOM 1424 C C . LEU A 1 192 ? 5.911 -1.067 -23.225 1.00 92.56 192 LEU A C 1
ATOM 1426 O O . LEU A 1 192 ? 4.769 -0.792 -23.589 1.00 92.56 192 LEU A O 1
ATOM 1430 N N . LEU A 1 193 ? 6.769 -1.717 -24.018 1.00 91.75 193 LEU A N 1
ATOM 1431 C CA . LEU A 1 193 ? 6.478 -2.051 -25.418 1.00 91.75 193 LEU A CA 1
ATOM 1432 C C . LEU A 1 193 ? 5.998 -3.488 -25.635 1.00 91.75 193 LEU A C 1
ATOM 1434 O O . LEU A 1 193 ? 5.274 -3.743 -26.598 1.00 91.75 193 LEU A O 1
ATOM 1438 N N . GLU A 1 194 ? 6.395 -4.438 -24.797 1.00 86.19 194 GLU A N 1
ATOM 1439 C CA . GLU A 1 194 ? 6.099 -5.863 -24.999 1.00 86.19 194 GLU A CA 1
ATOM 1440 C C . GLU A 1 194 ? 4.955 -6.379 -24.127 1.00 86.19 194 GLU A C 1
ATOM 1442 O O . GLU A 1 194 ? 4.460 -7.479 -24.355 1.00 86.19 194 GLU A O 1
ATOM 1447 N N . ARG A 1 195 ? 4.469 -5.566 -23.186 1.00 76.31 195 ARG A N 1
ATOM 1448 C CA . ARG A 1 195 ? 3.296 -5.893 -22.378 1.00 76.31 195 ARG A CA 1
ATOM 1449 C C . ARG A 1 195 ? 2.043 -6.077 -23.246 1.00 76.31 195 ARG A C 1
ATOM 1451 O O . ARG A 1 195 ? 1.704 -5.208 -24.051 1.00 76.31 195 ARG A O 1
ATOM 1458 N N . GLU A 1 196 ? 1.326 -7.181 -23.031 1.00 64.31 196 GLU A N 1
ATOM 1459 C CA . GLU A 1 196 ? -0.020 -7.380 -23.578 1.00 64.31 196 GLU A CA 1
ATOM 1460 C C . GLU A 1 196 ? -1.011 -6.403 -22.920 1.00 64.31 196 GLU A C 1
ATOM 1462 O O . GLU A 1 196 ? -0.965 -6.136 -21.714 1.00 64.31 196 GLU A O 1
ATOM 1467 N N . ASN A 1 197 ? -1.877 -5.808 -23.743 1.00 57.09 197 ASN A N 1
ATOM 1468 C CA . ASN A 1 197 ? -2.887 -4.840 -23.320 1.00 57.09 197 ASN A CA 1
ATOM 1469 C C . ASN A 1 197 ? -4.068 -5.565 -22.637 1.00 57.09 197 ASN A C 1
ATOM 1471 O O . ASN A 1 197 ? -5.127 -5.688 -23.248 1.00 57.09 197 ASN A O 1
ATOM 1475 N N . ASP A 1 198 ? -3.871 -6.034 -21.402 1.00 52.00 198 ASP A N 1
ATOM 1476 C CA . ASP A 1 198 ? -4.943 -6.512 -20.506 1.00 52.00 198 ASP A CA 1
ATOM 1477 C C . ASP A 1 198 ? -5.680 -5.360 -19.803 1.00 52.00 198 ASP A C 1
ATOM 1479 O O . ASP A 1 198 ? -5.001 -4.523 -19.149 1.00 52.00 198 ASP A O 1
#

Sequence (198 aa):
MLTRVILAALVAGLLAGVFATAAQSVRVIPLILQAEAYEEGVSHAETEDEVWAPEEGLQRTFFTLLSNLVTGVAFALILTAITLILDQPVSLRHGARWGAGGFAVFVLAPNFGLPPELRLHGSDSLPDGGKSPSIRADVLKEKGWTVSNLAYALKTGIQPDGDAFGGSMGEVVRDGTSFLSQDDLTAIATFLLEREND

Organism: NCBI:txid1231190

InterPro domains:
  IPR012666 Cobalt transporter subunit CbtA, putative [PF09490] (4-118)

Secondary structure (DSSP, 8-state):
-HHHHHHHHHHHHHHHHHHHHHHHHHHHHHHHHHHHHHHHTS-----------PPTTHHHHHHHHHHHHHHHHHHHHHHHHHHHHTT----HHHHHHHHHHHHIIIIITTT----GGGTT--BS--TTS--B----HHHHHHTT--HHHHHHHHHHSB-TTSPBPPTHHHHHHHHTGGGS-HHHHHHHHHHHHH----

pLDDT: mean 88.58, std 10.33, range [46.16, 98.0]

Solvent-accessible surface area (backbone atoms only — not comparable to full-atom values): 11171 Å² total; per-residue (Å²): 111,68,68,61,53,52,52,51,23,45,54,52,5,39,54,48,5,54,51,51,38,57,53,37,58,73,58,48,48,61,53,50,56,54,48,52,60,55,47,74,74,51,82,72,95,64,92,67,77,83,76,88,71,70,52,78,70,65,52,36,52,48,52,50,34,52,52,30,28,54,51,24,27,52,52,30,46,52,53,50,53,51,39,60,77,67,69,54,73,92,43,70,72,51,53,51,52,52,51,50,51,48,42,42,63,76,47,49,55,77,65,66,64,82,61,74,89,57,62,52,53,52,41,88,72,42,99,87,73,44,68,44,73,52,58,37,27,68,59,34,45,76,72,69,54,44,45,69,52,43,23,47,19,42,49,70,28,39,43,94,88,69,48,66,50,64,74,72,58,33,49,46,17,72,79,43,47,41,75,54,54,73,65,57,35,39,49,54,25,39,57,42,56,70,49,78,94,116